Protein AF-A0A365T6I8-F1 (afdb_monomer_lite)

Sequence (236 aa):
MPTKLENELENAEAHREALARKTNARDNRIEELQARELEKGAHLLADNVDQDRVTVEGNKLERITKDDGKHYFRVPGEDDALDRGGAVAHATVDLLPIQRLARYDDEMLASVSNRKPDKLAGKAWRERDDTGRHELWSSGSGEIRAFLDASDLAEWIRVKEVGVSKKYSQELARRTMDAMHELSKNRLGKTKRQRSKDGLTYQETRLVLKADVEIPGERLSENANGDPTTDTAAGE

Radius of gyration: 26.09 Å; chains: 1; bounding box: 70×40×84 Å

Structure (mmCIF, N/CA/C/O backbone):
data_AF-A0A365T6I8-F1
#
_entry.id   AF-A0A365T6I8-F1
#
loop_
_atom_site.group_PDB
_atom_site.id
_atom_site.type_symbol
_atom_site.label_atom_id
_atom_site.label_alt_id
_atom_site.label_comp_id
_atom_site.label_asym_id
_atom_site.label_entity_id
_atom_site.label_seq_id
_atom_site.pdbx_PDB_ins_code
_atom_site.Cartn_x
_atom_site.Cartn_y
_atom_site.Cartn_z
_atom_site.occupancy
_atom_site.B_iso_or_equiv
_atom_site.auth_seq_id
_atom_site.auth_comp_id
_atom_site.auth_asym_id
_atom_site.auth_atom_id
_atom_site.pdbx_PDB_model_num
ATOM 1 N N . MET A 1 1 ? -38.226 -0.209 60.320 1.00 52.16 1 MET A N 1
ATOM 2 C CA . MET A 1 1 ? -37.314 -1.298 59.922 1.00 52.16 1 MET A CA 1
ATOM 3 C C . MET A 1 1 ? -37.804 -1.774 58.572 1.00 52.16 1 MET A C 1
ATOM 5 O O . MET A 1 1 ? -38.904 -2.318 58.556 1.00 52.16 1 MET A O 1
ATOM 9 N N . PRO A 1 2 ? -37.093 -1.484 57.472 1.00 58.44 2 PRO A N 1
ATOM 10 C CA . PRO A 1 2 ? -37.481 -2.001 56.169 1.00 58.44 2 PRO A CA 1
ATOM 11 C C . PRO A 1 2 ? -37.517 -3.530 56.222 1.00 58.44 2 PRO A C 1
ATOM 13 O O . PRO A 1 2 ? -36.693 -4.174 56.884 1.00 58.44 2 PRO A O 1
ATOM 16 N N . THR A 1 3 ? -38.540 -4.105 55.610 1.00 82.62 3 THR A N 1
ATOM 17 C CA . THR A 1 3 ? -38.728 -5.549 55.526 1.00 82.62 3 THR A CA 1
ATOM 18 C C . THR A 1 3 ? -37.623 -6.164 54.669 1.00 82.62 3 THR A C 1
ATOM 20 O O . THR A 1 3 ? -37.025 -5.511 53.816 1.00 82.62 3 THR A O 1
ATOM 23 N N . LYS A 1 4 ? -37.339 -7.454 54.875 1.00 83.81 4 LYS A N 1
ATOM 24 C CA . LYS A 1 4 ? -36.337 -8.185 54.081 1.00 83.81 4 LYS A CA 1
ATOM 25 C C . LYS A 1 4 ? -36.570 -8.035 52.564 1.00 83.81 4 LYS A C 1
ATOM 27 O O . LYS A 1 4 ? -35.607 -7.904 51.822 1.00 83.81 4 LYS A O 1
ATOM 32 N N . LEU A 1 5 ? -37.839 -7.984 52.146 1.00 81.88 5 LEU A N 1
ATOM 33 C CA . LEU A 1 5 ? -38.269 -7.762 50.762 1.00 81.88 5 LEU A CA 1
ATOM 34 C C . LEU A 1 5 ? -37.934 -6.359 50.238 1.00 81.88 5 LEU A C 1
ATOM 36 O O . LEU A 1 5 ? -37.487 -6.240 49.104 1.00 81.88 5 LEU A O 1
ATOM 40 N N . GLU A 1 6 ? -38.106 -5.310 51.046 1.00 83.44 6 GLU A N 1
ATOM 41 C CA . GLU A 1 6 ? -37.754 -3.935 50.656 1.00 83.44 6 GLU A CA 1
ATOM 42 C C . GLU A 1 6 ? -36.240 -3.792 50.442 1.00 83.44 6 GLU A C 1
ATOM 44 O O . GLU A 1 6 ? -35.817 -3.237 49.433 1.00 83.44 6 GLU A O 1
ATOM 49 N N . ASN A 1 7 ? -35.423 -4.395 51.315 1.00 84.62 7 ASN A N 1
ATOM 50 C CA . ASN A 1 7 ? -33.965 -4.416 51.145 1.00 84.62 7 ASN A CA 1
ATOM 51 C C . ASN A 1 7 ? -33.521 -5.242 49.923 1.00 84.62 7 ASN A C 1
ATOM 53 O O . ASN A 1 7 ? -32.540 -4.901 49.263 1.00 84.62 7 ASN A O 1
ATOM 57 N N . GLU A 1 8 ? -34.188 -6.360 49.623 1.00 86.25 8 GLU A N 1
ATOM 58 C CA . GLU A 1 8 ? -33.894 -7.161 48.425 1.00 86.25 8 GLU A CA 1
ATOM 59 C C . GLU A 1 8 ? -34.261 -6.405 47.139 1.00 86.25 8 GLU A C 1
ATOM 61 O O . GLU A 1 8 ? -33.505 -6.456 46.167 1.00 86.25 8 GLU A O 1
ATOM 66 N N . LEU A 1 9 ? -35.369 -5.657 47.151 1.00 88.44 9 LEU A N 1
ATOM 67 C CA . LEU A 1 9 ? -35.816 -4.844 46.022 1.00 88.44 9 LEU A CA 1
ATOM 68 C C . LEU A 1 9 ? -34.881 -3.653 45.776 1.00 88.44 9 LEU A C 1
ATOM 70 O O . LEU A 1 9 ? -34.448 -3.454 44.644 1.00 88.44 9 LEU A O 1
ATOM 74 N N . GLU A 1 10 ? -34.478 -2.939 46.829 1.00 88.06 10 GLU A N 1
ATOM 75 C CA . GLU A 1 10 ? -33.514 -1.834 46.741 1.00 88.06 10 GLU A CA 1
ATOM 76 C C . GLU A 1 10 ? -32.147 -2.314 46.215 1.00 88.06 10 GLU A C 1
ATOM 78 O O . GLU A 1 10 ? -31.552 -1.693 45.332 1.00 88.06 10 GLU A O 1
ATOM 83 N N . ASN A 1 11 ? -31.676 -3.483 46.666 1.00 86.31 11 ASN A N 1
ATOM 84 C CA . ASN A 1 11 ? -30.447 -4.088 46.146 1.00 86.31 11 ASN A CA 1
ATOM 85 C C . ASN A 1 11 ? -30.573 -4.503 44.672 1.00 86.31 11 ASN A C 1
ATOM 87 O O . ASN A 1 11 ? -29.632 -4.315 43.897 1.00 86.31 11 ASN A O 1
ATOM 91 N N . ALA A 1 12 ? -31.715 -5.066 44.265 1.00 87.25 12 ALA A N 1
ATOM 92 C CA . ALA A 1 12 ? -31.960 -5.443 42.875 1.00 87.25 12 ALA A CA 1
ATOM 93 C C . ALA A 1 12 ? -32.026 -4.213 41.954 1.00 87.25 12 ALA A C 1
ATOM 95 O O . ALA A 1 12 ? -31.459 -4.231 40.857 1.00 87.25 12 ALA A O 1
ATOM 96 N N . GLU A 1 13 ? -32.659 -3.128 42.404 1.00 90.56 13 GLU A N 1
ATOM 97 C CA . GLU A 1 13 ? -32.701 -1.852 41.687 1.00 90.56 13 GLU A CA 1
ATOM 98 C C . GLU A 1 13 ? -31.312 -1.233 41.549 1.00 90.56 13 GLU A C 1
ATOM 100 O O . GLU A 1 13 ? -30.912 -0.897 40.430 1.00 90.56 13 GLU A O 1
ATOM 105 N N . ALA A 1 14 ? -30.540 -1.179 42.638 1.00 88.50 14 ALA A N 1
ATOM 106 C CA . ALA A 1 14 ? -29.164 -0.690 42.619 1.00 88.50 14 ALA A CA 1
ATOM 107 C C . ALA A 1 14 ? -28.276 -1.521 41.678 1.00 88.50 14 ALA A C 1
ATOM 109 O O . ALA A 1 14 ? -27.453 -0.975 40.937 1.00 88.50 14 ALA A O 1
ATOM 110 N N . HIS A 1 15 ? -28.456 -2.846 41.650 1.00 88.56 15 HIS A N 1
ATOM 111 C CA . HIS A 1 15 ? -27.697 -3.717 40.755 1.00 88.56 15 HIS A CA 1
ATOM 112 C C . HIS A 1 15 ? -28.079 -3.508 39.284 1.00 88.56 15 HIS A C 1
ATOM 114 O O . HIS A 1 15 ? -27.200 -3.425 38.420 1.00 88.56 15 HIS A O 1
ATOM 120 N N . ARG A 1 16 ? -29.376 -3.350 38.993 1.00 90.00 16 ARG A N 1
ATOM 121 C CA . ARG A 1 16 ? -29.872 -3.018 37.650 1.00 90.00 16 ARG A CA 1
ATOM 122 C C . ARG A 1 16 ? -29.345 -1.665 37.182 1.00 90.00 16 ARG A C 1
ATOM 124 O O . ARG A 1 16 ? -28.910 -1.547 36.039 1.00 90.00 16 ARG A O 1
ATOM 131 N N . GLU A 1 17 ? -29.339 -0.663 38.054 1.00 91.62 17 GLU A N 1
ATOM 132 C CA . GLU A 1 17 ? -28.810 0.661 37.735 1.00 91.62 17 GLU A CA 1
ATOM 133 C C . GLU A 1 17 ? -27.298 0.615 37.470 1.00 91.62 17 GLU A C 1
ATOM 135 O O . GLU A 1 17 ? -26.817 1.195 36.495 1.00 91.62 17 GLU A O 1
ATOM 140 N N . ALA A 1 18 ? -26.541 -0.134 38.275 1.00 87.88 18 ALA A N 1
ATOM 141 C CA . ALA A 1 18 ? -25.110 -0.327 38.055 1.00 87.88 18 ALA A CA 1
ATOM 142 C C . ALA A 1 18 ? -24.815 -1.009 36.707 1.00 87.88 18 ALA A C 1
ATOM 144 O O . ALA A 1 18 ? -23.893 -0.598 35.994 1.00 87.88 18 ALA A O 1
ATOM 145 N N . LEU A 1 19 ? -25.607 -2.019 36.330 1.00 89.19 19 LEU A N 1
ATOM 146 C CA . LEU A 1 19 ? -25.509 -2.662 35.018 1.00 89.19 19 LEU A CA 1
ATOM 147 C C . LEU A 1 19 ? -25.839 -1.683 33.888 1.00 89.19 19 LEU A C 1
ATOM 149 O O . LEU A 1 19 ? -25.065 -1.595 32.937 1.00 89.19 19 LEU A O 1
ATOM 153 N N . ALA A 1 20 ? -26.914 -0.902 34.021 1.00 87.94 20 ALA A N 1
ATOM 154 C CA . ALA A 1 20 ? -27.294 0.109 33.036 1.00 87.94 20 ALA A CA 1
ATOM 155 C C . ALA A 1 20 ? -26.181 1.150 32.830 1.00 87.94 20 ALA A C 1
ATOM 157 O O . ALA A 1 20 ? -25.775 1.406 31.698 1.00 87.94 20 ALA A O 1
ATOM 158 N N . ARG A 1 21 ? -25.599 1.679 33.916 1.00 86.69 21 ARG A N 1
ATOM 159 C CA . ARG A 1 21 ? -24.463 2.618 33.846 1.00 86.69 21 ARG A CA 1
ATOM 160 C C . ARG A 1 21 ? -23.254 2.003 33.140 1.00 86.69 21 ARG A C 1
ATOM 162 O O . ARG A 1 21 ? -22.598 2.675 32.349 1.00 86.69 21 ARG A O 1
ATOM 169 N N . LYS A 1 22 ? -22.959 0.727 33.404 1.00 86.44 22 LYS A N 1
ATOM 170 C CA . LYS A 1 22 ? -21.830 0.021 32.783 1.00 86.44 22 LYS A CA 1
ATOM 171 C C . LYS A 1 22 ? -22.048 -0.224 31.291 1.00 86.44 22 LYS A C 1
ATOM 173 O O . LYS A 1 22 ? -21.087 -0.132 30.531 1.00 86.44 22 LYS A O 1
ATOM 178 N N . THR A 1 23 ? -23.272 -0.550 30.884 1.00 88.62 23 THR A N 1
ATOM 179 C CA . THR A 1 23 ? -23.632 -0.694 29.469 1.00 88.62 23 THR A CA 1
ATOM 180 C C . THR A 1 23 ? -23.525 0.650 28.760 1.00 88.62 23 THR A C 1
ATOM 182 O O . THR A 1 23 ? -22.750 0.756 27.820 1.00 88.62 23 THR A O 1
ATOM 185 N N . ASN A 1 24 ? -24.130 1.710 29.303 1.00 85.44 24 ASN A N 1
ATOM 186 C CA . ASN A 1 24 ? -24.049 3.052 28.716 1.00 85.44 24 ASN A CA 1
ATOM 187 C C . ASN A 1 24 ? -22.597 3.536 28.561 1.00 85.44 24 ASN A C 1
ATOM 189 O O . ASN A 1 24 ? -22.218 4.052 27.517 1.00 85.44 24 ASN A O 1
ATOM 193 N N . ALA A 1 25 ? -21.750 3.324 29.575 1.00 86.88 25 ALA A N 1
ATOM 194 C CA . ALA A 1 25 ? -20.338 3.701 29.501 1.00 86.88 25 ALA A CA 1
ATOM 195 C C . ALA A 1 25 ? -19.562 2.927 28.422 1.00 86.88 25 ALA A C 1
ATOM 197 O O . ALA A 1 25 ? -18.620 3.459 27.835 1.00 86.88 25 ALA A O 1
ATOM 198 N N . ARG A 1 26 ? -19.926 1.664 28.171 1.00 84.75 26 ARG A N 1
ATOM 199 C CA . ARG A 1 26 ? -19.329 0.870 27.090 1.00 84.75 26 ARG A CA 1
ATOM 200 C C . ARG A 1 26 ? -19.803 1.350 25.735 1.00 84.75 26 ARG A C 1
ATOM 202 O O . ARG A 1 26 ? -18.965 1.513 24.857 1.00 84.75 26 ARG A O 1
ATOM 209 N N . ASP A 1 27 ? -21.094 1.607 25.595 1.00 86.06 27 ASP A N 1
ATOM 210 C CA . ASP A 1 27 ? -21.650 2.062 24.333 1.00 86.06 27 ASP A CA 1
ATOM 211 C C . ASP A 1 27 ? -21.063 3.418 23.928 1.00 86.06 27 ASP A C 1
ATOM 213 O O . ASP A 1 27 ? -20.618 3.564 22.797 1.00 86.06 27 ASP A O 1
ATOM 217 N N . ASN A 1 28 ? -20.935 4.361 24.870 1.00 85.88 28 ASN A N 1
ATOM 218 C CA . ASN A 1 28 ? -20.284 5.653 24.616 1.00 85.88 28 ASN A CA 1
ATOM 219 C C . ASN A 1 28 ? -18.834 5.482 24.140 1.00 85.88 28 ASN A C 1
ATOM 221 O O . ASN A 1 28 ? -18.353 6.224 23.292 1.00 85.88 28 ASN A O 1
ATOM 225 N N . ARG A 1 29 ? -18.124 4.484 24.677 1.00 86.75 29 ARG A N 1
ATOM 226 C CA . ARG A 1 29 ? -16.749 4.190 24.264 1.00 86.75 29 ARG A CA 1
ATOM 227 C C . ARG A 1 29 ? -16.683 3.542 22.882 1.00 86.75 29 ARG A C 1
ATOM 229 O O . ARG A 1 29 ? -15.716 3.767 22.163 1.00 86.75 29 ARG A O 1
ATOM 236 N N . ILE A 1 30 ? -17.665 2.716 22.526 1.00 87.62 30 ILE A N 1
ATOM 237 C CA . ILE A 1 30 ? -17.778 2.151 21.176 1.00 87.62 30 ILE A CA 1
ATOM 238 C C . ILE A 1 30 ? -18.054 3.278 20.180 1.00 87.62 30 ILE A C 1
ATOM 240 O O . ILE A 1 30 ? -17.364 3.359 19.172 1.00 87.62 30 ILE A O 1
ATOM 244 N N . GLU A 1 31 ? -18.981 4.175 20.501 1.00 87.44 31 GLU A N 1
ATOM 245 C CA . GLU A 1 31 ? -19.332 5.345 19.691 1.00 87.44 31 GLU A CA 1
ATOM 246 C C . GLU A 1 31 ? -18.121 6.260 19.446 1.00 87.44 31 GLU A C 1
ATOM 248 O O . GLU A 1 31 ? -17.815 6.580 18.300 1.00 87.44 31 GLU A O 1
ATOM 253 N N . GLU A 1 32 ? -17.359 6.590 20.497 1.00 86.88 32 GLU A N 1
ATOM 254 C CA . GLU A 1 32 ? -16.127 7.386 20.391 1.00 86.88 32 GLU A CA 1
ATOM 255 C C . GLU A 1 32 ? -15.081 6.711 19.487 1.00 86.88 32 GLU A C 1
ATOM 257 O O . GLU A 1 32 ? -14.444 7.361 18.657 1.00 86.88 32 GLU A O 1
ATOM 262 N N . LEU A 1 33 ? -14.903 5.393 19.625 1.00 88.31 33 LEU A N 1
ATOM 263 C CA . LEU A 1 33 ? -13.981 4.637 18.776 1.00 88.31 33 LEU A CA 1
ATOM 264 C C . LEU A 1 33 ? -14.445 4.626 17.320 1.00 88.31 33 LEU A C 1
ATOM 266 O O . LEU A 1 33 ? -13.628 4.820 16.426 1.00 88.31 33 LEU A O 1
ATOM 270 N N . GLN A 1 34 ? -15.737 4.422 17.076 1.00 88.12 34 GLN A N 1
ATOM 271 C CA . GLN A 1 34 ? -16.303 4.416 15.731 1.00 88.12 34 GLN A CA 1
ATOM 272 C C . GLN A 1 34 ? -16.134 5.774 15.053 1.00 88.12 34 GLN A C 1
ATOM 274 O O . GLN A 1 34 ? -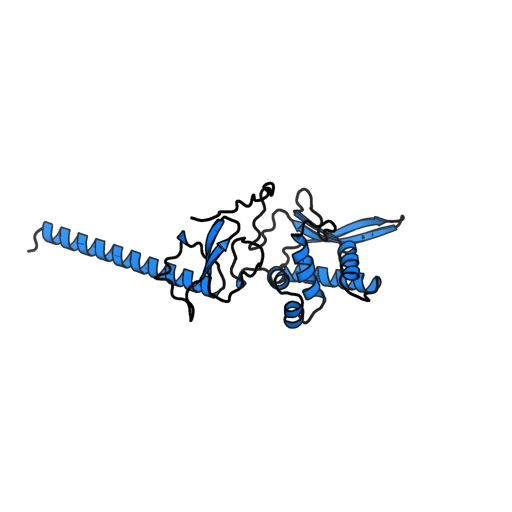15.617 5.817 13.938 1.00 88.12 34 GLN A O 1
ATOM 279 N N . ALA A 1 35 ? -16.488 6.864 15.740 1.00 85.88 35 ALA A N 1
ATOM 280 C CA . ALA A 1 35 ? -16.293 8.225 15.246 1.00 85.88 35 ALA A CA 1
ATOM 281 C C . ALA A 1 35 ? -14.822 8.473 14.891 1.00 85.88 35 ALA A C 1
ATOM 283 O O . ALA A 1 35 ? -14.509 8.854 13.766 1.00 85.88 35 ALA A O 1
ATOM 284 N N . ARG A 1 36 ? -13.900 8.131 15.797 1.00 84.00 36 ARG A N 1
ATOM 285 C CA . ARG A 1 36 ? -12.463 8.320 15.577 1.00 84.00 36 ARG A CA 1
ATOM 286 C C . ARG A 1 36 ? -11.909 7.506 14.407 1.00 84.00 36 ARG A C 1
ATOM 288 O O . ARG A 1 36 ? -10.988 7.965 13.739 1.00 84.00 36 ARG A O 1
ATOM 295 N N . GLU A 1 37 ? -12.382 6.282 14.189 1.00 82.19 37 GLU A N 1
ATOM 296 C CA . GLU A 1 37 ? -11.947 5.488 13.034 1.00 82.19 37 GLU A CA 1
ATOM 297 C C . GLU A 1 37 ? -12.520 6.042 11.723 1.00 82.19 37 GLU A C 1
ATOM 299 O O . GLU A 1 37 ? -11.799 6.113 10.728 1.00 82.19 37 GLU A O 1
ATOM 304 N N . LEU A 1 38 ? -13.771 6.509 11.728 1.00 80.50 38 LEU A N 1
ATOM 305 C CA . LEU A 1 38 ? -14.395 7.174 10.579 1.00 80.50 38 LEU A CA 1
ATOM 306 C C . LEU A 1 38 ? -13.674 8.478 10.207 1.00 80.50 38 LEU A C 1
ATOM 308 O O . LEU A 1 38 ? -13.407 8.696 9.031 1.00 80.50 38 LEU A O 1
ATOM 312 N N . GLU A 1 39 ? -13.268 9.288 11.187 1.00 79.81 39 GLU A N 1
ATOM 313 C CA . GLU A 1 39 ? -12.458 10.508 10.990 1.00 79.81 39 GLU A CA 1
ATOM 314 C C . GLU A 1 39 ? -11.037 10.234 10.470 1.00 79.81 39 GLU A C 1
ATOM 316 O O . GLU A 1 39 ? -10.348 11.143 10.015 1.00 79.81 39 GLU A O 1
ATOM 321 N N . LYS A 1 40 ? -10.561 8.986 10.554 1.00 75.06 40 LYS A N 1
ATOM 322 C CA . LYS A 1 40 ? -9.297 8.554 9.931 1.00 75.06 40 LYS A CA 1
ATOM 323 C C . LYS A 1 40 ? -9.497 7.969 8.526 1.00 75.06 40 LYS A C 1
ATOM 325 O O . LYS A 1 40 ? -8.521 7.490 7.930 1.00 75.06 40 LYS A O 1
ATOM 330 N N . GLY A 1 41 ? -10.737 7.917 8.049 1.00 71.38 41 GLY A N 1
ATOM 331 C CA . GLY A 1 41 ? -11.101 7.328 6.765 1.00 71.38 41 GLY A CA 1
ATOM 332 C C . GLY A 1 41 ? -11.333 5.829 6.773 1.00 71.38 41 GLY A C 1
ATOM 333 O O . GLY A 1 41 ? -11.213 5.183 5.733 1.00 71.38 41 GLY A O 1
ATOM 334 N N . ALA A 1 42 ? -11.611 5.227 7.932 1.00 75.19 42 ALA A N 1
ATOM 335 C CA . ALA A 1 42 ? -12.023 3.830 7.969 1.00 75.19 42 ALA A CA 1
ATOM 336 C C . ALA A 1 42 ? -13.436 3.666 7.395 1.00 75.19 42 ALA A C 1
ATOM 338 O O . ALA A 1 42 ? -14.309 4.510 7.592 1.00 75.19 42 ALA A O 1
ATOM 339 N N . HIS A 1 43 ? -13.688 2.535 6.735 1.00 79.81 43 HIS A N 1
ATOM 340 C CA . HIS A 1 43 ? -15.042 2.135 6.358 1.00 79.81 43 HIS A CA 1
ATOM 341 C C . HIS A 1 43 ? -15.536 1.080 7.350 1.00 79.81 43 HIS A C 1
ATOM 343 O O . HIS A 1 43 ? -14.990 -0.025 7.418 1.00 79.81 43 HIS A O 1
ATOM 349 N N . LEU A 1 44 ? -16.572 1.402 8.122 1.00 83.19 44 LEU A N 1
ATOM 350 C CA . LEU A 1 44 ? -17.096 0.523 9.169 1.00 83.19 44 LEU A CA 1
ATOM 351 C C . LEU A 1 44 ? -18.292 -0.277 8.657 1.00 83.19 44 LEU A C 1
ATOM 353 O O . LEU A 1 44 ? -19.157 0.275 7.988 1.00 83.19 44 LEU A O 1
ATOM 357 N N . LEU A 1 45 ? -18.348 -1.578 8.954 1.00 85.75 45 LEU A N 1
ATOM 358 C CA . LEU A 1 45 ? -19.459 -2.437 8.533 1.00 85.75 45 LEU A CA 1
ATOM 359 C C . LEU A 1 45 ? -20.777 -1.903 9.108 1.00 85.75 45 LEU A C 1
ATOM 361 O O . LEU A 1 45 ? -20.860 -1.682 10.314 1.00 85.75 45 LEU A O 1
ATOM 365 N N . ALA A 1 46 ? -21.796 -1.739 8.263 1.00 86.00 46 ALA A N 1
ATOM 366 C CA . ALA A 1 46 ? -23.074 -1.148 8.655 1.00 86.00 46 ALA A CA 1
ATOM 367 C C . ALA A 1 46 ? -23.729 -1.892 9.829 1.00 86.00 46 ALA A C 1
ATOM 369 O O . ALA A 1 46 ? -24.241 -1.252 10.737 1.00 86.00 46 ALA A O 1
ATOM 370 N N . ASP A 1 47 ? -23.616 -3.223 9.866 1.00 85.50 47 ASP A N 1
ATOM 371 C CA . ASP A 1 47 ? -24.159 -4.063 10.945 1.00 85.50 47 ASP A CA 1
ATOM 372 C C . ASP A 1 47 ? -23.552 -3.762 12.325 1.00 85.50 47 ASP A C 1
ATOM 374 O O . ASP A 1 47 ? -24.133 -4.104 13.352 1.00 85.50 47 ASP A O 1
ATOM 378 N N . ASN A 1 48 ? -22.374 -3.135 12.355 1.00 85.69 48 ASN A N 1
ATOM 379 C CA . ASN A 1 48 ? -21.660 -2.811 13.583 1.00 85.69 48 ASN A CA 1
ATOM 380 C C . ASN A 1 48 ? -21.791 -1.336 13.976 1.00 85.69 48 ASN A C 1
ATOM 382 O O . ASN A 1 48 ? -21.251 -0.959 15.012 1.00 85.69 48 ASN A O 1
ATOM 386 N N . VAL A 1 49 ? -22.443 -0.498 13.168 1.00 84.62 49 VAL A N 1
ATOM 387 C CA . VAL A 1 49 ? -22.522 0.952 13.380 1.00 84.62 49 VAL A CA 1
ATOM 388 C C . VAL A 1 49 ? -23.955 1.347 13.686 1.00 84.62 49 VAL A C 1
ATOM 390 O O . VAL A 1 49 ? -24.857 1.122 12.883 1.00 84.62 49 VAL A O 1
ATOM 393 N N . ASP A 1 50 ? -24.142 2.005 14.824 1.00 81.50 50 ASP A N 1
ATOM 394 C CA . ASP A 1 50 ? -25.392 2.690 15.128 1.00 81.50 50 ASP A CA 1
ATOM 395 C C . ASP A 1 50 ? -25.318 4.124 14.581 1.00 81.50 50 ASP A C 1
ATOM 397 O O . ASP A 1 50 ? -24.730 5.018 15.196 1.00 81.50 50 ASP A O 1
ATOM 401 N N . GLN A 1 51 ? -25.861 4.325 13.378 1.00 77.31 51 GLN A N 1
ATOM 402 C CA . GLN A 1 51 ? -25.795 5.602 12.659 1.00 77.31 51 GLN A CA 1
ATOM 403 C C . GLN A 1 51 ? -26.409 6.764 13.453 1.00 77.31 51 GLN A C 1
ATOM 405 O O . GLN A 1 51 ? -25.958 7.898 13.304 1.00 77.31 51 GLN A O 1
ATOM 410 N N . ASP A 1 52 ? -27.414 6.495 14.288 1.00 77.62 52 ASP A N 1
ATOM 411 C CA . ASP A 1 52 ? -28.111 7.533 15.050 1.00 77.62 52 ASP A CA 1
ATOM 412 C C . ASP A 1 52 ? -27.314 7.987 16.282 1.00 77.62 52 ASP A C 1
ATOM 414 O O . ASP A 1 52 ? -27.620 9.021 16.879 1.00 77.62 52 ASP A O 1
ATOM 418 N N . ARG A 1 53 ? -26.281 7.225 16.656 1.00 77.62 53 ARG A N 1
ATOM 419 C CA . ARG A 1 53 ? -25.407 7.514 17.796 1.00 77.62 53 ARG A CA 1
ATOM 420 C C . ARG A 1 53 ? -24.056 8.066 17.369 1.00 77.62 53 ARG A C 1
ATOM 422 O O . ARG A 1 53 ? -23.535 8.965 18.015 1.00 77.62 53 ARG A O 1
ATOM 429 N N . VAL A 1 54 ? -23.485 7.569 16.275 1.00 78.81 54 VAL A N 1
ATOM 430 C CA . VAL A 1 54 ? -22.160 8.012 15.828 1.00 78.81 54 VAL A CA 1
ATOM 431 C C . VAL A 1 54 ? -22.223 9.432 15.269 1.00 78.81 54 VAL A C 1
ATOM 433 O O . VAL A 1 54 ? -22.776 9.682 14.199 1.00 78.81 54 VAL A O 1
ATOM 436 N N . THR A 1 55 ? -21.594 10.363 15.982 1.00 77.12 55 THR A N 1
ATOM 437 C CA . THR A 1 55 ? -21.447 11.756 15.549 1.00 77.12 55 THR A CA 1
ATOM 438 C C . THR A 1 55 ? -20.059 11.968 14.954 1.00 77.12 55 THR A C 1
ATOM 440 O O . THR A 1 55 ? -19.063 11.701 15.619 1.00 77.12 55 THR A O 1
ATOM 443 N N . VAL A 1 56 ? -19.994 12.468 13.718 1.00 73.81 56 VAL A N 1
ATOM 444 C CA . VAL A 1 56 ? -18.739 12.810 13.029 1.00 73.81 56 VAL A CA 1
ATOM 445 C C . VAL A 1 56 ? -18.750 14.287 12.649 1.00 73.81 56 VAL A C 1
ATOM 447 O O . VAL A 1 56 ? -19.813 14.848 12.364 1.00 73.81 56 VAL A O 1
ATOM 450 N N . GLU A 1 57 ? -17.590 14.942 12.678 1.00 69.06 57 GLU A N 1
ATOM 451 C CA . GLU A 1 57 ? -17.498 16.387 12.467 1.00 69.06 57 GLU A CA 1
ATOM 452 C C . GLU A 1 57 ? -18.034 16.808 11.082 1.00 69.06 57 GLU A C 1
ATOM 454 O O . GLU A 1 57 ? -17.556 16.380 10.032 1.00 69.06 57 GLU A O 1
ATOM 459 N N . GLY A 1 58 ? -19.063 17.661 11.080 1.00 61.91 58 GLY A N 1
ATOM 460 C CA . GLY A 1 58 ? -19.546 18.374 9.894 1.00 61.91 58 GLY A CA 1
ATOM 461 C C . GLY A 1 58 ? -20.340 17.569 8.857 1.00 61.91 58 GLY A C 1
ATOM 462 O O . GLY A 1 58 ? -20.918 18.196 7.971 1.00 61.91 58 GLY A O 1
ATOM 463 N N . ASN A 1 59 ? -20.437 16.236 8.957 1.00 63.44 59 ASN A N 1
ATOM 464 C CA . ASN A 1 59 ? 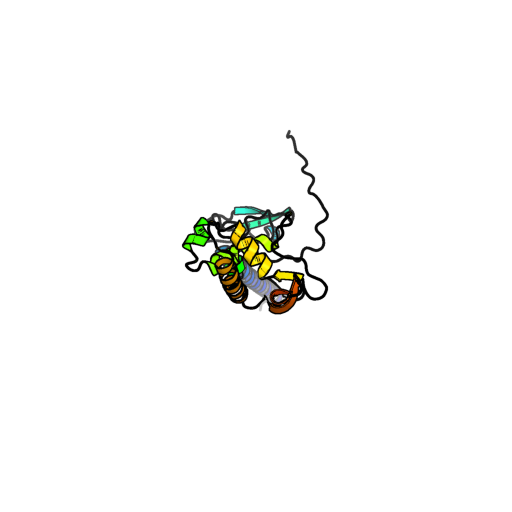-21.012 15.402 7.894 1.00 63.44 59 ASN A CA 1
ATOM 465 C C . ASN A 1 59 ? -21.952 14.288 8.385 1.00 63.44 59 ASN A C 1
ATOM 467 O O . ASN A 1 59 ? -21.752 13.682 9.434 1.00 63.44 59 ASN A O 1
ATOM 471 N N . LYS A 1 60 ? -22.960 13.960 7.561 1.00 74.81 60 LYS A N 1
ATOM 472 C CA . LYS A 1 60 ? -23.745 12.721 7.698 1.00 74.81 60 LYS A CA 1
ATOM 473 C C . LYS A 1 60 ? -22.962 11.561 7.096 1.00 74.81 60 LYS A C 1
ATOM 475 O O . LYS A 1 60 ? -22.424 11.713 6.005 1.00 74.81 6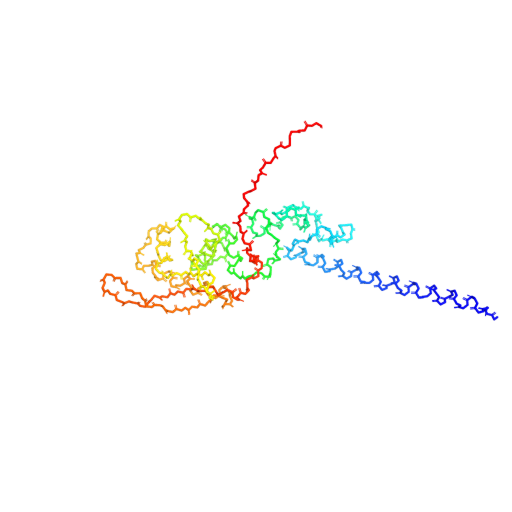0 LYS A O 1
ATOM 480 N N . LEU A 1 61 ? -22.947 10.413 7.770 1.00 82.81 61 LEU A N 1
ATOM 481 C CA . LEU A 1 61 ? -22.347 9.194 7.228 1.00 82.81 61 LEU A CA 1
ATOM 482 C C . LEU A 1 61 ? -22.971 8.821 5.879 1.00 82.81 61 LEU A C 1
ATOM 484 O O . LEU A 1 61 ? -24.191 8.862 5.712 1.00 82.81 61 LEU A O 1
ATOM 488 N N . GLU A 1 62 ? -22.126 8.423 4.935 1.00 81.62 62 GLU A N 1
ATOM 489 C CA . GLU A 1 62 ? -22.534 7.848 3.658 1.00 81.62 62 GLU A CA 1
ATOM 490 C C . GLU A 1 62 ? -22.482 6.322 3.754 1.00 81.62 62 GLU A C 1
ATOM 492 O O . GLU A 1 62 ? -21.498 5.760 4.242 1.00 81.62 62 GLU A O 1
ATOM 497 N N . ARG A 1 63 ? -23.529 5.646 3.269 1.00 84.94 63 ARG A N 1
ATOM 498 C CA . ARG A 1 63 ? -23.563 4.186 3.151 1.00 84.94 63 ARG A CA 1
ATOM 499 C C . ARG A 1 63 ? -23.142 3.768 1.746 1.00 84.94 63 ARG A C 1
ATOM 501 O O . ARG A 1 63 ? -23.769 4.177 0.774 1.00 84.94 63 ARG A O 1
ATOM 508 N N . ILE A 1 64 ? -22.145 2.897 1.656 1.00 74.75 64 ILE A N 1
ATOM 509 C CA . ILE A 1 64 ? -21.628 2.336 0.402 1.00 74.75 64 ILE A CA 1
ATOM 510 C C . ILE A 1 64 ? -21.722 0.808 0.412 1.00 74.75 64 ILE A C 1
ATOM 512 O O . ILE A 1 64 ? -21.753 0.189 1.478 1.00 74.75 64 ILE A O 1
ATOM 516 N N . THR A 1 65 ? -21.739 0.193 -0.767 1.00 78.06 65 THR A N 1
ATOM 517 C CA . THR A 1 65 ? -21.645 -1.265 -0.940 1.00 78.06 65 THR A CA 1
ATOM 518 C C . THR A 1 65 ? -20.276 -1.605 -1.521 1.00 78.06 65 THR A C 1
ATOM 520 O O . THR A 1 65 ? -19.814 -0.909 -2.421 1.00 78.06 65 THR A O 1
ATOM 523 N N . LYS A 1 66 ? -19.626 -2.642 -0.989 1.00 68.56 66 LYS A N 1
ATOM 524 C CA . LYS A 1 66 ? -18.311 -3.126 -1.439 1.00 68.56 66 LYS A CA 1
ATOM 525 C C . LYS A 1 66 ? -18.440 -4.465 -2.199 1.00 68.56 66 LYS A C 1
ATOM 527 O O . LYS A 1 66 ? -19.521 -5.048 -2.228 1.00 68.56 66 LYS A O 1
ATOM 532 N N . ASP A 1 67 ? -17.352 -4.975 -2.789 1.00 60.59 67 ASP A N 1
ATOM 533 C CA . ASP A 1 67 ? -17.296 -6.182 -3.642 1.00 60.59 67 ASP A CA 1
ATOM 534 C C . ASP A 1 67 ? -17.633 -7.454 -2.864 1.00 60.59 67 ASP A C 1
ATOM 536 O O . ASP A 1 67 ? -18.017 -8.464 -3.445 1.00 60.59 67 ASP A O 1
ATOM 540 N N . ASP A 1 68 ? -17.508 -7.422 -1.534 1.00 66.44 68 ASP A N 1
ATOM 541 C CA . ASP A 1 68 ? -17.988 -8.502 -0.672 1.00 66.44 68 ASP A CA 1
ATOM 542 C C . ASP A 1 68 ? -19.516 -8.494 -0.480 1.00 66.44 68 ASP A C 1
ATOM 544 O O . ASP A 1 68 ? -20.042 -9.276 0.313 1.00 66.44 68 ASP A O 1
ATOM 548 N N . GLY A 1 69 ? -20.230 -7.619 -1.196 1.00 71.44 69 GLY A N 1
ATOM 549 C CA . GLY A 1 69 ? -21.681 -7.465 -1.150 1.00 71.44 69 GLY A CA 1
ATOM 550 C C . GLY A 1 69 ? -22.192 -6.837 0.146 1.00 71.44 69 GLY A C 1
ATOM 551 O O . GLY A 1 69 ? -23.403 -6.709 0.326 1.00 71.44 69 GLY A O 1
ATOM 552 N N . LYS A 1 70 ? -21.299 -6.453 1.067 1.00 78.31 70 LYS A N 1
ATOM 553 C CA . LYS A 1 70 ? -21.670 -5.879 2.361 1.00 78.31 70 LYS A CA 1
ATOM 554 C C . LYS A 1 70 ? -21.729 -4.361 2.298 1.00 78.31 70 LYS A C 1
ATOM 556 O O . LYS A 1 70 ? -21.130 -3.711 1.439 1.00 78.31 70 LYS A O 1
ATOM 561 N N . HIS A 1 71 ? -22.448 -3.796 3.261 1.00 83.75 71 HIS A N 1
ATOM 562 C CA . HIS A 1 71 ? -22.609 -2.359 3.394 1.00 83.75 71 HIS A CA 1
ATOM 563 C C . HIS A 1 71 ? -21.676 -1.784 4.445 1.00 83.75 71 HIS A C 1
ATOM 565 O O . HIS A 1 71 ? -21.492 -2.369 5.512 1.00 83.75 71 HIS A O 1
ATOM 571 N N . TYR A 1 72 ? -21.145 -0.604 4.159 1.00 82.00 72 TYR A N 1
ATOM 572 C CA . TYR A 1 72 ? -20.226 0.106 5.033 1.00 82.00 72 TYR A CA 1
ATOM 573 C C . TYR A 1 72 ? -20.627 1.570 5.161 1.00 82.00 72 TYR A C 1
ATOM 575 O O . TYR A 1 72 ? -21.161 2.144 4.214 1.00 82.00 72 TYR A O 1
ATOM 583 N N . PHE A 1 73 ? -20.335 2.171 6.310 1.00 85.12 73 PHE A N 1
ATOM 584 C CA . PHE A 1 73 ? -20.400 3.613 6.513 1.00 85.12 73 PHE A CA 1
ATOM 585 C C . PHE A 1 73 ? -19.018 4.248 6.375 1.00 85.12 73 PHE A C 1
ATOM 587 O O . PHE A 1 73 ? -18.023 3.675 6.828 1.00 85.12 73 PHE A O 1
ATOM 594 N N . ARG A 1 74 ? -18.982 5.443 5.780 1.00 79.56 74 ARG A N 1
ATOM 595 C CA . ARG A 1 74 ? -17.805 6.317 5.682 1.00 79.56 74 ARG A CA 1
ATOM 596 C C . ARG A 1 74 ? -18.189 7.788 5.852 1.00 79.56 74 ARG A C 1
ATOM 598 O O . ARG A 1 74 ? -19.370 8.139 5.782 1.00 79.56 74 ARG A O 1
ATOM 605 N N . VAL A 1 75 ? -17.189 8.647 6.022 1.00 80.00 75 VAL A N 1
ATOM 606 C CA . VAL A 1 75 ? -17.364 10.103 5.944 1.00 80.00 75 VAL A CA 1
ATOM 607 C C . VAL A 1 75 ? -17.411 10.529 4.463 1.00 80.00 75 VAL A C 1
ATOM 609 O O . VAL A 1 75 ? -16.563 10.091 3.687 1.00 80.00 75 VAL A O 1
ATOM 612 N N . PRO A 1 76 ? -18.385 11.356 4.036 1.00 71.69 76 PRO A N 1
ATOM 613 C CA . PRO A 1 76 ? -18.452 11.893 2.677 1.00 71.69 76 PRO A CA 1
ATOM 614 C C . PRO A 1 76 ? -17.179 12.642 2.275 1.00 71.69 76 PRO A C 1
ATOM 616 O O . PRO A 1 76 ? -16.629 13.404 3.068 1.00 71.69 76 PRO A O 1
ATOM 619 N N . GLY A 1 77 ? -16.750 12.479 1.023 1.00 59.09 77 GLY A N 1
ATOM 620 C CA . GLY A 1 77 ? -15.562 13.153 0.485 1.00 59.09 77 GLY A CA 1
ATOM 621 C C . GLY A 1 77 ? -14.230 12.530 0.911 1.00 59.09 77 GLY A C 1
ATOM 622 O O . GLY A 1 77 ? -13.196 12.883 0.348 1.00 59.09 77 GLY A O 1
ATOM 623 N N . GLU A 1 78 ? -14.243 11.567 1.835 1.00 56.91 78 GLU A N 1
ATOM 624 C CA . GLU A 1 78 ? -13.150 10.612 1.963 1.00 56.91 78 GLU A CA 1
ATOM 625 C C . GLU A 1 78 ? -13.349 9.537 0.892 1.00 56.91 78 GLU A C 1
ATOM 627 O O . GLU A 1 78 ? -14.120 8.581 1.046 1.00 56.91 78 GLU A O 1
ATOM 632 N N . ASP A 1 79 ? -12.725 9.766 -0.265 1.00 47.56 79 ASP A N 1
ATOM 633 C CA . ASP A 1 79 ? -12.712 8.794 -1.351 1.00 47.56 79 ASP A CA 1
ATOM 634 C C . ASP A 1 79 ? -12.261 7.434 -0.823 1.00 47.56 79 ASP A C 1
ATOM 636 O O . ASP A 1 79 ? -11.370 7.343 0.028 1.00 47.56 79 ASP A O 1
ATOM 640 N N . ASP A 1 80 ? -12.895 6.368 -1.334 1.00 49.25 80 ASP A N 1
ATOM 641 C CA . ASP A 1 80 ? -12.427 5.010 -1.091 1.00 49.25 80 ASP A CA 1
ATOM 642 C C . ASP A 1 80 ? -10.992 4.999 -1.571 1.00 49.25 80 ASP A C 1
ATOM 644 O O . ASP A 1 80 ? -10.719 5.053 -2.768 1.00 49.25 80 ASP A O 1
ATOM 648 N N . ALA A 1 81 ? -10.064 5.001 -0.624 1.00 45.78 81 ALA A N 1
ATOM 649 C CA . ALA A 1 81 ? -8.689 5.285 -0.948 1.00 45.78 81 ALA A CA 1
ATOM 650 C C . ALA A 1 81 ? -8.066 4.148 -1.779 1.00 45.78 81 ALA A C 1
ATOM 652 O O . ALA A 1 81 ? -6.867 4.165 -2.017 1.00 45.78 81 ALA A O 1
ATOM 653 N N . LEU A 1 82 ? -8.840 3.145 -2.201 1.00 49.22 82 LEU A N 1
ATOM 654 C CA . LEU A 1 82 ? -8.459 2.145 -3.177 1.00 49.22 82 LEU A CA 1
ATOM 655 C C . LEU A 1 82 ? -9.032 2.359 -4.583 1.00 49.22 82 LEU A C 1
ATOM 657 O O . LEU A 1 82 ? -8.465 1.721 -5.462 1.00 49.22 82 LEU A O 1
ATOM 661 N N . ASP A 1 83 ? -10.082 3.168 -4.796 1.00 47.38 83 ASP A N 1
ATOM 662 C CA . ASP A 1 83 ? -10.862 3.298 -6.055 1.00 47.38 83 ASP A CA 1
ATOM 663 C C . ASP A 1 83 ? -10.895 1.996 -6.883 1.00 47.38 83 ASP A C 1
ATOM 665 O O . ASP A 1 83 ? -10.591 1.929 -8.073 1.00 47.38 83 ASP A O 1
ATOM 669 N N . ARG A 1 84 ? -11.137 0.890 -6.174 1.00 51.84 84 ARG A N 1
ATOM 670 C CA . ARG A 1 84 ? -11.023 -0.478 -6.678 1.00 51.84 84 ARG A CA 1
ATOM 671 C C . ARG A 1 84 ? -12.187 -1.276 -6.149 1.00 51.84 84 ARG A C 1
ATOM 673 O O . ARG A 1 84 ? -11.985 -2.069 -5.236 1.00 51.84 84 ARG A O 1
ATOM 680 N N . GLY A 1 85 ? -13.369 -1.032 -6.704 1.00 40.31 85 GLY A N 1
ATOM 681 C CA . GLY A 1 85 ? -14.494 -1.972 -6.691 1.00 40.31 85 GLY A CA 1
ATOM 682 C C . GLY A 1 85 ? -15.124 -2.256 -5.332 1.00 40.31 85 GLY A C 1
ATOM 683 O O . GLY A 1 85 ? -16.327 -2.130 -5.213 1.00 40.31 85 GLY A O 1
ATOM 684 N N . GLY A 1 86 ? -14.360 -2.569 -4.285 1.00 45.38 86 GLY A N 1
ATOM 685 C CA . GLY A 1 86 ? -14.855 -2.867 -2.958 1.00 45.38 86 GLY A CA 1
ATOM 686 C C . GLY A 1 86 ? -14.126 -3.975 -2.186 1.00 45.38 86 GLY A C 1
ATOM 687 O O . GLY A 1 86 ? -14.753 -4.878 -1.635 1.00 45.38 86 GLY A O 1
ATOM 688 N N . ALA A 1 87 ? -12.829 -3.813 -1.931 1.00 47.31 87 ALA A N 1
ATOM 689 C CA . ALA A 1 87 ? -12.226 -4.395 -0.724 1.00 47.31 87 ALA A CA 1
ATOM 690 C C . ALA A 1 87 ? -12.318 -3.415 0.468 1.00 47.31 87 ALA A C 1
ATOM 692 O O . ALA A 1 87 ? -12.314 -2.195 0.292 1.00 47.31 87 ALA A O 1
ATOM 693 N N . VAL A 1 88 ? -12.444 -3.935 1.699 1.00 47.84 88 VAL A N 1
ATOM 694 C CA . VAL A 1 88 ? -12.578 -3.152 2.951 1.00 47.84 88 VAL A CA 1
ATOM 695 C C . VAL A 1 88 ? -11.472 -2.103 3.069 1.00 47.84 88 VAL A C 1
ATOM 697 O O . VAL A 1 88 ? -10.288 -2.435 3.076 1.00 47.84 88 VAL A O 1
ATOM 700 N N . ALA A 1 89 ? -11.868 -0.830 3.148 1.00 51.22 89 ALA A N 1
ATOM 701 C CA . ALA A 1 89 ? -10.923 0.269 3.261 1.00 51.22 89 ALA A CA 1
ATOM 702 C C . ALA A 1 89 ? -10.387 0.312 4.694 1.00 51.22 89 ALA A C 1
ATOM 704 O O . ALA A 1 89 ? -11.127 0.576 5.643 1.00 51.22 89 ALA A O 1
ATOM 705 N N . HIS A 1 90 ? -9.095 0.030 4.839 1.00 53.59 90 HIS A N 1
ATOM 706 C CA . HIS A 1 90 ? -8.349 0.448 6.019 1.00 53.59 90 HIS A CA 1
ATOM 707 C C . HIS A 1 90 ? -8.200 1.965 6.003 1.00 53.59 90 HIS A C 1
ATOM 709 O O . HIS A 1 90 ? -8.035 2.550 4.927 1.00 53.59 90 HIS A O 1
ATOM 715 N N . ALA A 1 91 ? -8.193 2.568 7.191 1.00 58.00 91 ALA A N 1
ATOM 716 C CA . ALA A 1 91 ? -7.906 3.981 7.354 1.00 58.00 91 ALA A CA 1
ATOM 717 C C . ALA A 1 91 ? -6.594 4.344 6.641 1.00 58.00 91 ALA A C 1
ATOM 719 O O . ALA A 1 91 ? -5.611 3.594 6.690 1.00 58.00 91 ALA A O 1
ATOM 720 N N . THR A 1 92 ? -6.551 5.506 5.985 1.00 62.72 92 THR A N 1
ATOM 721 C CA . THR A 1 92 ? -5.393 5.923 5.172 1.00 62.72 92 THR A CA 1
ATOM 722 C C . THR A 1 92 ? -4.087 5.926 5.978 1.00 62.72 92 THR A C 1
ATOM 724 O O . THR A 1 92 ? -3.000 5.679 5.446 1.00 62.72 92 THR A O 1
ATOM 727 N N . VAL A 1 93 ? -4.191 6.166 7.285 1.00 65.69 93 VAL A N 1
ATOM 728 C CA . VAL A 1 93 ? -3.073 6.181 8.236 1.00 65.69 93 VAL A CA 1
ATOM 729 C C . VAL A 1 93 ? -2.443 4.808 8.495 1.00 65.69 93 VAL A C 1
ATOM 731 O O . VAL A 1 93 ? -1.258 4.750 8.830 1.00 65.69 93 VAL A O 1
ATOM 734 N N . ASP A 1 94 ? -3.178 3.716 8.287 1.00 74.12 94 ASP A N 1
ATOM 735 C CA . ASP A 1 94 ? -2.710 2.354 8.584 1.00 74.12 94 ASP A CA 1
ATOM 736 C C . ASP A 1 94 ? -1.889 1.739 7.442 1.00 74.12 94 ASP A C 1
ATOM 738 O O . ASP A 1 94 ? -1.266 0.680 7.572 1.00 74.12 94 ASP A O 1
ATOM 742 N N . LEU A 1 95 ? -1.844 2.428 6.308 1.00 80.50 95 LEU A N 1
ATOM 743 C CA . LEU A 1 95 ? -1.211 1.950 5.094 1.00 80.50 95 LEU A CA 1
ATOM 744 C C . LEU A 1 95 ? 0.273 2.278 5.047 1.00 80.50 95 LEU A C 1
ATOM 746 O O . LEU A 1 95 ? 0.772 3.272 5.585 1.00 80.50 95 LEU A O 1
ATOM 750 N N . LEU A 1 96 ? 1.002 1.468 4.287 1.00 88.81 96 LEU A N 1
ATOM 751 C CA . LEU A 1 96 ? 2.375 1.782 3.932 1.00 88.81 96 LEU A CA 1
ATOM 752 C C . LEU A 1 96 ? 2.458 3.072 3.102 1.00 88.81 96 LEU A C 1
ATOM 754 O O . LEU A 1 96 ? 1.595 3.324 2.260 1.00 88.81 96 LEU A O 1
ATOM 758 N N . PRO A 1 97 ? 3.540 3.860 3.245 1.00 91.00 97 PRO A N 1
ATOM 759 C CA . PRO A 1 97 ? 3.840 4.959 2.330 1.00 91.00 97 PRO A CA 1
ATOM 760 C C . PRO A 1 97 ? 3.725 4.574 0.848 1.00 91.00 97 PRO A C 1
ATOM 762 O O . PRO A 1 97 ? 3.109 5.315 0.088 1.00 91.00 97 PRO A O 1
ATOM 765 N N . ILE A 1 98 ? 4.234 3.401 0.449 1.00 89.88 98 ILE A N 1
ATOM 766 C CA . ILE A 1 98 ? 4.135 2.936 -0.944 1.00 89.88 98 ILE A CA 1
ATOM 767 C C . ILE A 1 98 ? 2.689 2.672 -1.377 1.00 89.88 98 ILE A C 1
ATOM 769 O O . ILE A 1 98 ? 2.319 2.995 -2.501 1.00 89.88 98 ILE A O 1
ATOM 773 N N . GLN A 1 99 ? 1.855 2.153 -0.471 1.00 86.56 99 GLN A N 1
ATOM 774 C CA . GLN A 1 99 ? 0.439 1.914 -0.736 1.00 86.56 99 GLN A CA 1
ATOM 775 C C . GLN A 1 99 ? -0.315 3.231 -0.883 1.00 86.56 99 GLN A C 1
ATOM 777 O O . GLN A 1 99 ? -1.141 3.337 -1.776 1.00 86.56 99 GLN A O 1
ATOM 782 N N . ARG A 1 100 ? 0.003 4.242 -0.062 1.00 83.69 100 ARG A N 1
ATOM 783 C CA . ARG A 1 100 ? -0.553 5.599 -0.191 1.00 83.69 100 ARG A CA 1
ATOM 784 C C . ARG A 1 100 ? -0.195 6.227 -1.537 1.00 83.69 100 ARG A C 1
ATOM 786 O O . ARG A 1 100 ? -1.078 6.693 -2.242 1.00 83.69 100 ARG A O 1
ATOM 793 N N . LEU A 1 101 ? 1.075 6.162 -1.938 1.00 86.56 101 LEU A N 1
ATOM 794 C CA . LEU A 1 101 ? 1.512 6.682 -3.239 1.00 86.56 101 LEU A CA 1
ATOM 795 C C . LEU A 1 101 ? 0.871 5.945 -4.417 1.00 86.56 101 LEU A C 1
ATOM 797 O O . LEU A 1 101 ? 0.497 6.572 -5.399 1.00 86.56 101 LEU A O 1
ATOM 801 N N . ALA A 1 102 ? 0.700 4.628 -4.329 1.00 84.75 102 ALA A N 1
ATOM 802 C CA . ALA A 1 102 ? 0.067 3.853 -5.393 1.00 84.75 102 ALA A CA 1
ATOM 803 C C . ALA A 1 102 ? -1.401 4.241 -5.657 1.00 84.75 102 ALA A C 1
ATOM 805 O O . ALA A 1 102 ? -1.952 3.819 -6.673 1.00 84.75 102 ALA A O 1
ATOM 806 N N . ARG A 1 103 ? -2.028 5.039 -4.785 1.00 75.19 103 ARG A N 1
ATOM 807 C CA . ARG A 1 103 ? -3.442 5.441 -4.873 1.00 75.19 103 ARG A CA 1
ATOM 808 C C . ARG A 1 103 ? -3.655 6.786 -5.548 1.00 75.19 103 ARG A C 1
ATOM 810 O O . ARG A 1 103 ? -4.681 6.986 -6.175 1.00 75.19 103 ARG A O 1
ATOM 817 N N . TYR A 1 104 ? -2.680 7.681 -5.455 1.00 77.75 104 TYR A N 1
ATOM 818 C CA . TYR A 1 104 ? -2.740 8.976 -6.118 1.00 77.75 104 TYR A CA 1
ATOM 819 C C . TYR A 1 104 ? -2.710 8.811 -7.638 1.00 77.75 104 TYR A C 1
ATOM 821 O O . TYR A 1 104 ? -1.890 8.052 -8.164 1.00 77.75 104 TYR A O 1
ATOM 829 N N . ASP A 1 105 ? -3.566 9.536 -8.352 1.00 73.44 105 ASP A N 1
ATOM 830 C CA . ASP A 1 105 ? -3.433 9.666 -9.800 1.00 73.44 105 ASP A CA 1
ATOM 831 C C . ASP A 1 105 ? -2.078 10.300 -10.177 1.00 73.44 105 ASP A C 1
ATOM 833 O O . ASP A 1 105 ? -1.277 10.714 -9.331 1.00 73.44 105 ASP A O 1
ATOM 837 N N . ASP A 1 106 ? -1.782 10.340 -11.471 1.00 78.06 106 ASP A N 1
ATOM 838 C CA . ASP A 1 106 ? -0.491 10.822 -11.951 1.00 78.06 106 ASP A CA 1
ATOM 839 C C . ASP A 1 106 ? -0.247 12.315 -11.657 1.00 78.06 106 ASP A C 1
ATOM 841 O O . ASP A 1 106 ? 0.910 12.709 -11.467 1.00 78.06 106 ASP A O 1
ATOM 845 N N . GLU A 1 107 ? -1.302 13.129 -11.581 1.00 76.38 107 GLU A N 1
ATOM 846 C CA . GLU A 1 107 ? -1.227 14.562 -11.281 1.00 76.38 107 GLU A CA 1
ATOM 847 C C . GLU A 1 107 ? -0.958 14.793 -9.789 1.00 76.38 107 GLU A C 1
ATOM 849 O O . GLU A 1 107 ? -0.020 15.505 -9.415 1.00 76.38 107 GLU A O 1
ATOM 854 N N . MET A 1 108 ? -1.701 14.116 -8.919 1.00 75.44 108 MET A N 1
ATOM 855 C CA . MET A 1 108 ? -1.522 14.179 -7.475 1.00 75.44 108 MET A CA 1
ATOM 856 C C . MET A 1 108 ? -0.193 13.547 -7.048 1.00 75.44 108 MET A C 1
ATOM 858 O O . MET A 1 108 ? 0.524 14.112 -6.223 1.00 75.44 108 MET A O 1
ATOM 862 N N . LEU A 1 109 ? 0.233 12.442 -7.674 1.00 76.81 109 LEU A N 1
ATOM 863 C CA . LEU A 1 109 ? 1.592 11.915 -7.494 1.00 76.81 109 LEU A CA 1
ATOM 864 C C . LEU A 1 109 ? 2.642 12.964 -7.836 1.00 76.81 109 LEU A C 1
ATOM 866 O O . LEU A 1 109 ? 3.696 13.026 -7.190 1.00 76.81 109 LEU A O 1
ATOM 870 N N . ALA A 1 110 ? 2.380 13.765 -8.872 1.00 75.00 110 ALA A N 1
ATOM 871 C CA . ALA A 1 110 ? 3.308 14.786 -9.296 1.00 75.00 110 ALA A CA 1
ATOM 872 C C . ALA A 1 110 ? 3.467 15.906 -8.259 1.00 75.00 110 ALA A C 1
ATOM 874 O O . ALA A 1 110 ? 4.589 16.406 -8.130 1.00 75.00 110 ALA A O 1
ATOM 875 N N . SER A 1 111 ? 2.401 16.236 -7.523 1.00 73.31 111 SER A N 1
ATOM 876 C CA . SER A 1 111 ? 2.367 17.300 -6.512 1.00 73.31 111 SER A CA 1
ATOM 877 C C . SER A 1 111 ? 2.861 16.856 -5.128 1.00 73.31 111 SER A C 1
ATOM 879 O O . SER A 1 111 ? 3.560 17.614 -4.459 1.00 73.31 111 SER A O 1
ATOM 881 N N . VAL A 1 112 ? 2.560 15.625 -4.704 1.00 68.38 112 VAL A N 1
ATOM 882 C CA . VAL A 1 112 ? 2.896 15.121 -3.353 1.00 68.38 112 VAL A CA 1
ATOM 883 C C . VAL A 1 112 ? 4.301 14.533 -3.238 1.00 68.38 112 VAL A C 1
ATOM 885 O O . VAL A 1 112 ? 4.848 14.431 -2.140 1.00 68.38 112 VAL A O 1
ATOM 888 N N . SER A 1 113 ? 4.907 14.131 -4.357 1.00 71.44 113 SER A N 1
ATOM 889 C CA . SER A 1 113 ? 6.264 13.598 -4.381 1.00 71.44 113 SER A CA 1
ATOM 890 C C . SER A 1 113 ? 7.197 14.512 -5.162 1.00 71.44 113 SER A C 1
ATOM 892 O O . SER A 1 113 ? 7.009 14.775 -6.345 1.00 71.44 113 SER A O 1
ATOM 894 N N . ASN A 1 114 ? 8.286 14.936 -4.528 1.00 76.56 114 ASN A N 1
ATOM 895 C CA . ASN A 1 114 ? 9.319 15.725 -5.203 1.00 76.56 114 ASN A CA 1
ATOM 896 C C . ASN A 1 114 ? 10.386 14.849 -5.879 1.00 76.56 114 ASN A C 1
ATOM 898 O O . ASN A 1 114 ? 11.238 15.354 -6.612 1.00 76.56 114 ASN A O 1
ATOM 902 N N . ARG A 1 115 ? 10.361 13.526 -5.661 1.00 87.44 115 ARG A N 1
ATOM 903 C CA . ARG A 1 115 ? 11.385 12.598 -6.157 1.00 87.44 115 ARG A CA 1
ATOM 904 C C . ARG A 1 115 ? 10.781 11.657 -7.191 1.00 87.44 115 ARG A C 1
ATOM 906 O O . ARG A 1 115 ? 9.900 10.860 -6.895 1.00 87.44 115 ARG A O 1
ATOM 913 N N . LYS A 1 116 ? 11.314 11.698 -8.416 1.00 90.25 116 LYS A N 1
ATOM 914 C CA . LYS A 1 116 ? 10.901 10.794 -9.504 1.00 90.25 116 LYS A CA 1
ATOM 915 C C . LYS A 1 116 ? 10.921 9.298 -9.114 1.00 90.25 116 LYS A C 1
ATOM 917 O O . LYS A 1 116 ? 9.971 8.613 -9.478 1.00 90.25 116 LYS A O 1
ATOM 922 N N . PRO A 1 117 ? 11.921 8.785 -8.364 1.00 93.75 117 PRO A N 1
ATOM 923 C CA . PRO A 1 117 ? 11.909 7.400 -7.887 1.00 93.75 117 PRO A CA 1
ATOM 924 C C . PRO A 1 117 ? 10.689 7.033 -7.035 1.00 93.75 117 PRO A C 1
ATOM 926 O O . PRO A 1 117 ? 10.149 5.950 -7.210 1.00 93.75 117 PRO A O 1
ATOM 929 N N . ASP A 1 118 ? 10.213 7.928 -6.170 1.00 93.44 118 ASP A N 1
ATOM 930 C CA . ASP A 1 118 ? 9.076 7.650 -5.284 1.00 93.44 118 ASP A CA 1
ATOM 931 C C . ASP A 1 118 ? 7.763 7.615 -6.087 1.00 93.44 118 ASP A C 1
ATOM 933 O O . ASP A 1 118 ? 6.919 6.746 -5.867 1.00 93.44 118 ASP A O 1
ATOM 937 N N . LYS A 1 119 ? 7.622 8.506 -7.084 1.00 91.69 119 LYS A N 1
ATOM 938 C CA . LYS A 1 119 ? 6.505 8.464 -8.048 1.00 91.69 119 LYS A CA 1
ATOM 939 C C . LYS A 1 119 ? 6.478 7.129 -8.788 1.00 91.69 119 LYS A C 1
ATOM 941 O O . LYS A 1 119 ? 5.445 6.469 -8.845 1.00 91.69 119 LYS A O 1
ATOM 946 N N . LEU A 1 120 ? 7.626 6.719 -9.331 1.00 93.75 120 LEU A N 1
ATOM 947 C CA . LEU A 1 120 ? 7.756 5.449 -10.045 1.00 93.75 120 LEU A CA 1
ATOM 948 C C . LEU A 1 120 ? 7.537 4.249 -9.121 1.00 93.75 120 LEU A C 1
ATOM 950 O O . LEU A 1 120 ? 6.963 3.266 -9.568 1.00 93.75 120 LEU A O 1
ATOM 954 N N . ALA A 1 121 ? 7.921 4.335 -7.846 1.00 94.81 121 ALA A N 1
ATOM 955 C CA . ALA A 1 121 ? 7.672 3.294 -6.855 1.00 94.81 121 ALA A CA 1
ATOM 956 C C . ALA A 1 121 ? 6.170 3.093 -6.612 1.00 94.81 121 ALA A C 1
ATOM 958 O O . ALA A 1 121 ? 5.709 1.955 -6.601 1.00 94.81 121 ALA A O 1
ATOM 959 N N . GLY A 1 122 ? 5.403 4.182 -6.474 1.00 91.25 122 GLY A N 1
ATOM 960 C CA . GLY A 1 122 ? 3.941 4.123 -6.361 1.00 91.25 122 GLY A CA 1
ATOM 961 C C . GLY A 1 122 ? 3.284 3.515 -7.603 1.00 91.25 122 GLY A C 1
ATOM 962 O O . GLY A 1 122 ? 2.485 2.588 -7.483 1.00 91.25 122 GLY A O 1
ATOM 963 N N . LYS A 1 123 ? 3.676 3.970 -8.803 1.00 90.44 123 LYS A N 1
ATOM 964 C CA . LYS A 1 123 ? 3.163 3.425 -10.074 1.00 90.44 123 LYS A CA 1
ATOM 965 C C . LYS A 1 123 ? 3.514 1.946 -10.257 1.00 90.44 123 LYS A C 1
ATOM 967 O O . LYS A 1 123 ? 2.640 1.146 -10.560 1.00 90.44 123 LYS A O 1
ATOM 972 N N . ALA A 1 124 ? 4.769 1.569 -10.018 1.00 92.69 124 ALA A N 1
ATOM 973 C CA . ALA A 1 124 ? 5.218 0.183 -10.117 1.00 92.69 124 ALA A CA 1
ATOM 974 C C . ALA A 1 124 ? 4.523 -0.719 -9.090 1.00 92.69 124 ALA A C 1
ATOM 976 O O . ALA A 1 124 ? 4.234 -1.871 -9.391 1.00 92.69 124 ALA A O 1
ATOM 977 N N . TRP A 1 125 ? 4.232 -0.219 -7.885 1.00 91.44 125 TRP A N 1
ATOM 978 C CA . TRP A 1 125 ? 3.461 -0.964 -6.888 1.00 91.44 125 TRP A CA 1
ATOM 979 C C . TRP A 1 125 ? 2.017 -1.209 -7.332 1.00 91.44 125 TRP A C 1
ATOM 981 O O . TRP A 1 125 ? 1.499 -2.297 -7.107 1.00 91.44 125 TRP A O 1
ATOM 991 N N . ARG A 1 126 ? 1.375 -0.233 -7.989 1.00 85.25 126 ARG A N 1
ATOM 992 C CA . ARG A 1 126 ? 0.015 -0.387 -8.534 1.00 85.25 126 ARG A CA 1
ATOM 993 C C . ARG A 1 126 ? -0.076 -1.537 -9.542 1.00 85.25 126 ARG A C 1
ATOM 995 O O . ARG A 1 126 ? -1.035 -2.292 -9.507 1.00 85.25 126 ARG A O 1
ATOM 1002 N N . GLU A 1 127 ? 0.949 -1.699 -10.375 1.00 87.50 127 GLU A N 1
ATOM 1003 C CA . GLU A 1 127 ? 1.022 -2.736 -11.419 1.00 87.50 127 GLU A CA 1
ATOM 1004 C C . GLU A 1 127 ? 1.255 -4.152 -10.852 1.00 87.50 127 GLU A C 1
ATOM 1006 O O . GLU A 1 127 ? 1.307 -5.114 -11.607 1.00 87.50 127 GLU A O 1
ATOM 1011 N N . ARG A 1 128 ? 1.423 -4.307 -9.528 1.00 85.88 128 ARG A N 1
ATOM 1012 C CA . ARG A 1 128 ? 1.574 -5.623 -8.883 1.00 85.88 128 ARG A CA 1
ATOM 1013 C C . ARG A 1 128 ? 0.295 -6.450 -8.934 1.00 85.88 128 ARG A C 1
ATOM 1015 O O . ARG A 1 128 ? 0.370 -7.670 -9.003 1.00 85.88 128 ARG A O 1
ATOM 1022 N N . ASP A 1 129 ? -0.848 -5.780 -8.851 1.00 72.06 129 ASP A N 1
ATOM 1023 C CA . ASP A 1 129 ? -2.155 -6.430 -8.780 1.00 72.06 129 ASP A CA 1
ATOM 1024 C C . ASP A 1 129 ? -2.848 -6.462 -10.167 1.00 72.06 129 ASP A C 1
ATOM 1026 O O . ASP A 1 129 ? -4.009 -6.848 -10.262 1.00 72.06 129 ASP A O 1
ATOM 1030 N N . ASP A 1 130 ? -2.158 -6.032 -11.234 1.00 69.19 130 ASP A N 1
ATOM 1031 C CA . ASP A 1 130 ? -2.664 -6.033 -12.614 1.00 69.19 130 ASP A CA 1
ATOM 1032 C C . ASP A 1 130 ? -2.357 -7.378 -13.298 1.00 69.19 130 ASP A C 1
ATOM 1034 O O . ASP A 1 130 ? -1.200 -7.785 -13.377 1.00 69.19 130 ASP A O 1
ATOM 1038 N N . THR A 1 131 ? -3.389 -8.059 -13.807 1.00 59.16 131 THR A N 1
ATOM 1039 C CA . THR A 1 131 ? -3.296 -9.354 -14.515 1.00 59.16 131 THR A CA 1
ATOM 1040 C C . THR A 1 131 ? -3.215 -9.195 -16.041 1.00 59.16 131 THR A C 1
ATOM 1042 O O . THR A 1 131 ? -3.626 -10.075 -16.806 1.00 59.16 131 THR A O 1
ATOM 1045 N N . GLY A 1 132 ? -2.790 -8.025 -16.522 1.00 63.53 132 GLY A N 1
ATOM 1046 C CA . GLY A 1 132 ? -2.627 -7.735 -17.943 1.00 63.53 132 GLY A CA 1
ATOM 1047 C C . GLY A 1 132 ? -1.533 -8.569 -18.628 1.00 63.53 132 GLY A C 1
ATOM 1048 O O . GLY A 1 132 ? -0.689 -9.201 -18.011 1.00 63.53 132 GLY A O 1
ATOM 1049 N N . ARG A 1 133 ? -1.481 -8.524 -19.967 1.00 54.84 133 ARG A N 1
ATOM 1050 C CA . ARG A 1 133 ? -0.505 -9.294 -20.776 1.00 54.84 133 ARG A CA 1
ATOM 1051 C C . ARG A 1 133 ? 0.976 -8.950 -20.532 1.00 54.84 133 ARG A C 1
ATOM 1053 O O . ARG A 1 133 ? 1.843 -9.679 -21.010 1.00 54.84 133 ARG A O 1
ATOM 1060 N N . HIS A 1 134 ? 1.268 -7.841 -19.857 1.00 65.62 134 HIS A N 1
ATOM 1061 C CA . HIS A 1 134 ? 2.623 -7.353 -19.602 1.00 65.62 134 HIS A CA 1
ATOM 1062 C C . HIS A 1 134 ? 2.795 -7.017 -18.121 1.00 65.62 134 HIS A C 1
ATOM 1064 O O . HIS A 1 134 ? 2.927 -5.852 -17.754 1.00 65.62 134 HIS A O 1
ATOM 1070 N N . GLU A 1 135 ? 2.776 -8.052 -17.285 1.00 79.50 135 GLU A N 1
ATOM 1071 C CA . GLU A 1 135 ? 2.947 -7.918 -15.841 1.00 79.50 135 GLU A CA 1
ATOM 1072 C C . GLU A 1 135 ? 4.364 -7.428 -15.516 1.00 79.50 135 GLU A C 1
ATOM 1074 O O . GLU A 1 135 ? 5.367 -8.034 -15.905 1.00 79.50 135 GLU A O 1
ATOM 1079 N N . LEU A 1 136 ? 4.453 -6.307 -14.799 1.00 90.94 136 LEU A N 1
ATOM 1080 C CA . LEU A 1 136 ? 5.726 -5.807 -14.281 1.00 90.94 136 LEU A CA 1
ATOM 1081 C C . LEU A 1 136 ? 6.253 -6.710 -13.157 1.00 90.94 136 LEU A C 1
ATOM 1083 O O . LEU A 1 136 ? 7.457 -6.938 -13.038 1.00 90.94 136 LEU A O 1
ATOM 1087 N N . TRP A 1 137 ? 5.347 -7.202 -12.316 1.00 92.25 137 TRP A N 1
ATOM 1088 C CA . TRP A 1 137 ? 5.668 -8.128 -11.243 1.00 92.25 137 TRP A CA 1
ATOM 1089 C C . TRP A 1 137 ? 5.493 -9.556 -11.718 1.00 92.25 137 TRP A C 1
ATOM 1091 O O . TRP A 1 137 ? 4.529 -9.887 -12.389 1.00 92.25 137 TRP A O 1
ATOM 1101 N N . SER A 1 138 ? 6.416 -10.420 -11.321 1.00 90.69 138 SER A N 1
ATOM 1102 C CA . SER A 1 138 ? 6.299 -11.849 -11.563 1.00 90.69 138 SER A CA 1
ATOM 1103 C C . SER A 1 138 ? 5.770 -12.557 -10.325 1.00 90.69 138 SER A C 1
ATOM 1105 O O . SER A 1 138 ? 6.238 -12.310 -9.206 1.00 90.69 138 SER A O 1
ATOM 1107 N N . SER A 1 139 ? 4.862 -13.507 -10.540 1.00 88.25 139 SER A N 1
ATOM 1108 C CA . SER A 1 139 ? 4.466 -14.469 -9.512 1.00 88.25 139 SER A CA 1
ATOM 1109 C C . SER A 1 139 ? 5.673 -15.288 -9.049 1.00 88.25 139 SER A C 1
ATOM 1111 O O . SER A 1 139 ? 6.488 -15.756 -9.850 1.00 88.25 139 SER A O 1
ATOM 1113 N N . GLY A 1 140 ? 5.818 -15.428 -7.734 1.00 85.62 140 GLY A N 1
ATOM 1114 C CA . GLY A 1 140 ? 6.862 -16.243 -7.131 1.00 85.62 140 GLY A CA 1
ATOM 1115 C C . GLY A 1 140 ? 6.470 -17.711 -6.981 1.00 85.62 140 GLY A C 1
ATOM 1116 O O . GLY A 1 140 ? 5.414 -18.157 -7.418 1.00 85.62 140 GLY A O 1
ATOM 1117 N N . SER A 1 141 ? 7.350 -18.476 -6.342 1.00 84.94 141 SER A N 1
ATOM 1118 C CA . SER A 1 141 ? 7.094 -19.861 -5.948 1.00 84.94 141 SER A CA 1
ATOM 1119 C C . SER A 1 141 ? 7.659 -20.121 -4.554 1.00 84.94 141 SER A C 1
ATOM 1121 O O . SER A 1 141 ? 8.689 -19.541 -4.190 1.00 84.94 141 SER A O 1
ATOM 1123 N N . GLY A 1 142 ? 7.047 -21.042 -3.807 1.00 89.38 142 GLY A N 1
ATOM 1124 C CA . GLY A 1 142 ? 7.495 -21.404 -2.460 1.00 89.38 142 GLY A CA 1
ATOM 1125 C C . GLY A 1 142 ? 7.353 -20.233 -1.487 1.00 89.38 142 GLY A C 1
ATOM 1126 O O . GLY A 1 142 ? 6.261 -19.712 -1.299 1.00 89.38 142 GLY A O 1
ATOM 1127 N N . GLU A 1 143 ? 8.462 -19.799 -0.886 1.00 90.38 143 GLU A N 1
ATOM 1128 C CA . GLU A 1 143 ? 8.481 -18.688 0.082 1.00 90.38 143 GLU A CA 1
ATOM 1129 C C . GLU A 1 143 ? 8.300 -17.301 -0.554 1.00 90.38 143 GLU A C 1
ATOM 1131 O O . GLU A 1 143 ? 8.141 -16.308 0.157 1.00 90.38 143 GLU A O 1
ATOM 1136 N N . ILE A 1 144 ? 8.359 -17.198 -1.883 1.00 91.69 144 ILE A N 1
ATOM 1137 C CA . ILE A 1 144 ? 8.229 -15.928 -2.599 1.00 91.69 144 ILE A CA 1
ATOM 1138 C C . ILE A 1 144 ? 6.811 -15.820 -3.151 1.00 91.69 144 ILE A C 1
ATOM 1140 O O . ILE A 1 144 ? 6.418 -16.637 -3.978 1.00 91.69 144 ILE A O 1
ATOM 1144 N N . ARG A 1 145 ? 6.078 -14.781 -2.736 1.00 89.81 145 ARG A N 1
ATOM 1145 C CA . ARG A 1 145 ? 4.748 -14.441 -3.262 1.00 89.81 145 ARG A CA 1
ATOM 1146 C C . ARG A 1 145 ? 4.862 -13.781 -4.631 1.00 89.81 145 ARG A C 1
ATOM 1148 O O . ARG A 1 145 ? 4.245 -14.221 -5.590 1.00 89.81 145 ARG A O 1
ATOM 1155 N N . ALA A 1 146 ? 5.692 -12.747 -4.720 1.00 92.19 146 ALA A N 1
ATOM 1156 C CA . ALA A 1 146 ? 5.925 -11.995 -5.945 1.00 92.19 146 ALA A CA 1
ATOM 1157 C C . ALA A 1 146 ? 7.340 -11.416 -5.953 1.00 92.19 146 ALA A C 1
ATOM 1159 O O . ALA A 1 146 ? 7.951 -11.202 -4.899 1.00 92.19 146 ALA A O 1
ATOM 1160 N N . PHE A 1 147 ? 7.873 -11.142 -7.137 1.00 93.81 147 PHE A N 1
ATOM 1161 C CA . PHE A 1 147 ? 9.161 -10.478 -7.280 1.00 93.81 147 PHE A CA 1
ATOM 1162 C C . PHE A 1 147 ? 9.186 -9.513 -8.463 1.00 93.81 147 PHE A C 1
ATOM 1164 O O . PHE A 1 147 ? 8.403 -9.627 -9.400 1.00 93.81 147 PHE A O 1
ATOM 1171 N N . LEU A 1 148 ? 10.127 -8.575 -8.406 1.00 95.38 148 LEU A N 1
ATOM 1172 C CA . LEU A 1 148 ? 10.385 -7.582 -9.439 1.00 95.38 148 LEU A CA 1
ATOM 1173 C C . LEU A 1 148 ? 11.887 -7.526 -9.719 1.00 95.38 148 LEU A C 1
ATOM 1175 O O . LEU A 1 148 ? 12.685 -7.273 -8.809 1.00 95.38 148 LEU A O 1
ATOM 1179 N N . ASP A 1 149 ? 12.272 -7.751 -10.971 1.00 95.19 149 ASP A N 1
ATOM 1180 C CA . ASP A 1 149 ? 13.660 -7.681 -11.419 1.00 95.19 149 ASP A CA 1
ATOM 1181 C C . ASP A 1 149 ? 14.044 -6.272 -11.889 1.00 95.19 149 ASP A C 1
ATOM 1183 O O . ASP A 1 149 ? 13.238 -5.512 -12.430 1.00 95.19 149 ASP A O 1
ATOM 1187 N N . ALA A 1 150 ? 15.308 -5.896 -11.668 1.00 95.12 150 ALA A N 1
ATOM 1188 C CA . ALA A 1 150 ? 15.792 -4.558 -12.005 1.00 95.12 150 ALA A CA 1
ATOM 1189 C C . ALA A 1 150 ? 15.784 -4.297 -13.515 1.00 95.12 150 ALA A C 1
ATOM 1191 O O . ALA A 1 150 ? 15.599 -3.152 -13.931 1.00 95.12 150 ALA A O 1
ATOM 1192 N N . SER A 1 151 ? 16.005 -5.329 -14.335 1.00 92.88 151 SER A N 1
ATOM 1193 C CA . SER A 1 151 ? 15.933 -5.191 -15.791 1.00 92.88 151 SER A CA 1
ATOM 1194 C C . SER A 1 151 ? 14.509 -4.962 -16.287 1.00 92.88 151 SER A C 1
ATOM 1196 O O . SER A 1 151 ? 14.320 -4.050 -17.091 1.00 92.88 151 SER A O 1
ATOM 1198 N N . ASP A 1 152 ? 13.533 -5.698 -15.756 1.00 93.81 152 ASP A N 1
ATOM 1199 C CA . ASP A 1 152 ? 12.123 -5.558 -16.130 1.00 93.81 152 ASP A CA 1
ATOM 1200 C C . ASP A 1 152 ? 11.602 -4.173 -15.732 1.00 93.81 152 ASP A C 1
ATOM 1202 O O . ASP A 1 152 ? 11.018 -3.463 -16.551 1.00 93.81 152 ASP A O 1
ATOM 1206 N N . LEU A 1 153 ? 11.948 -3.697 -14.528 1.00 95.69 153 LEU A N 1
ATOM 1207 C CA . LEU A 1 153 ? 11.646 -2.325 -14.116 1.00 95.69 153 LEU A CA 1
ATOM 1208 C C . LEU A 1 153 ? 12.323 -1.280 -15.017 1.00 95.69 153 LEU A C 1
ATOM 1210 O O . LEU A 1 153 ? 11.717 -0.266 -15.359 1.00 95.69 153 LEU A O 1
ATOM 1214 N N . ALA A 1 154 ? 13.576 -1.502 -15.421 1.00 95.50 154 ALA A N 1
ATOM 1215 C CA . ALA A 1 154 ? 14.281 -0.582 -16.313 1.00 95.50 154 ALA A CA 1
ATOM 1216 C C . ALA A 1 154 ? 13.678 -0.545 -17.723 1.00 95.50 154 ALA A C 1
ATOM 1218 O O . ALA A 1 154 ? 13.764 0.492 -18.385 1.00 95.50 154 ALA A O 1
ATOM 1219 N N . GLU A 1 155 ? 13.110 -1.649 -18.200 1.00 93.56 155 GLU A N 1
ATOM 1220 C CA . GLU A 1 155 ? 12.390 -1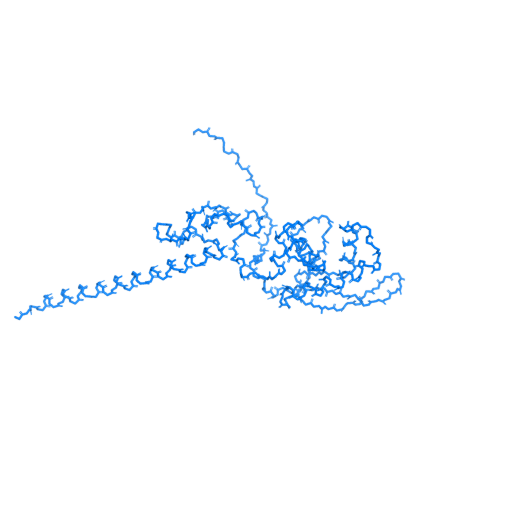.718 -19.469 1.00 93.56 155 GLU A CA 1
ATOM 1221 C C . GLU A 1 155 ? 11.023 -1.043 -19.361 1.00 93.56 155 GLU A C 1
ATOM 1223 O O . GLU A 1 155 ? 10.727 -0.149 -20.154 1.00 93.56 155 GLU A O 1
ATOM 1228 N N . TRP A 1 156 ? 10.260 -1.351 -18.314 1.00 94.50 156 TRP A N 1
ATOM 1229 C CA . TRP A 1 156 ? 8.980 -0.709 -18.018 1.00 94.50 156 TRP A CA 1
ATOM 1230 C C . TRP A 1 156 ? 9.109 0.815 -17.902 1.00 94.50 156 TRP A C 1
ATOM 1232 O O . TRP A 1 156 ? 8.342 1.549 -18.524 1.00 94.50 156 TRP A O 1
ATOM 1242 N N . ILE A 1 157 ? 10.150 1.316 -17.221 1.00 93.94 157 ILE A N 1
ATOM 1243 C CA . ILE A 1 157 ? 10.445 2.757 -17.154 1.00 93.94 157 ILE A CA 1
ATOM 1244 C C . ILE A 1 157 ? 10.653 3.342 -18.555 1.00 93.94 157 ILE A C 1
ATOM 1246 O O . ILE A 1 157 ? 10.184 4.441 -18.819 1.00 93.94 157 ILE A O 1
ATOM 1250 N N . ARG A 1 158 ? 11.337 2.646 -19.472 1.00 93.31 158 ARG A N 1
ATOM 1251 C CA . ARG A 1 158 ? 11.548 3.160 -20.841 1.00 93.31 158 ARG A CA 1
ATOM 1252 C C . ARG A 1 158 ? 10.268 3.210 -21.659 1.00 93.31 158 ARG A C 1
ATOM 1254 O O . ARG A 1 158 ? 10.185 4.031 -22.565 1.00 93.31 158 ARG A O 1
ATOM 1261 N N . VAL A 1 159 ? 9.325 2.317 -21.378 1.00 90.31 159 VAL A N 1
ATOM 1262 C CA . VAL A 1 159 ? 8.021 2.296 -22.045 1.00 90.31 159 VAL A CA 1
ATOM 1263 C C . VAL A 1 159 ? 7.133 3.418 -21.507 1.00 90.31 159 VAL A C 1
ATOM 1265 O O . VAL A 1 159 ? 6.504 4.123 -22.291 1.00 90.31 159 VAL A O 1
ATOM 1268 N N . LYS A 1 160 ? 7.102 3.616 -20.184 1.00 86.69 160 LYS A N 1
ATOM 1269 C CA . LYS A 1 160 ? 6.234 4.612 -19.536 1.00 86.69 160 LYS A CA 1
ATOM 1270 C C . LYS A 1 160 ? 6.784 6.041 -19.610 1.00 86.69 160 LYS A C 1
ATOM 1272 O O . LYS A 1 160 ? 6.008 6.990 -19.589 1.00 86.69 160 LYS A O 1
ATOM 1277 N N . GLU A 1 161 ? 8.102 6.217 -19.687 1.00 87.62 161 GLU A N 1
ATOM 1278 C CA . GLU A 1 161 ? 8.751 7.532 -19.677 1.00 87.62 161 GLU A CA 1
ATOM 1279 C C . GLU A 1 161 ? 9.357 7.875 -21.042 1.00 87.62 161 GLU A C 1
ATOM 1281 O O . GLU A 1 161 ? 10.319 7.256 -21.508 1.00 87.62 161 GLU A O 1
ATOM 1286 N N . VAL A 1 162 ? 8.838 8.934 -21.664 1.00 85.88 162 VAL A N 1
ATOM 1287 C CA . VAL A 1 162 ? 9.310 9.412 -22.968 1.00 85.88 162 VAL A CA 1
ATOM 1288 C C . VAL A 1 162 ? 10.754 9.920 -22.870 1.00 85.88 162 VAL A C 1
ATOM 1290 O O . VAL A 1 162 ? 11.120 10.661 -21.959 1.00 85.88 162 VAL A O 1
ATOM 1293 N N . GLY A 1 163 ? 11.591 9.539 -23.839 1.00 86.94 163 GLY A N 1
ATOM 1294 C CA . GLY A 1 163 ? 12.947 10.082 -23.992 1.00 86.94 163 GLY A CA 1
ATOM 1295 C C . GLY A 1 163 ? 13.988 9.552 -22.998 1.00 86.94 163 GLY A C 1
ATOM 1296 O O . GLY A 1 163 ? 15.102 10.075 -22.937 1.00 86.94 163 GLY A O 1
ATOM 1297 N N . VAL A 1 164 ? 13.680 8.507 -22.226 1.00 89.50 164 VAL A N 1
ATOM 1298 C CA . VAL A 1 164 ? 14.635 7.917 -21.278 1.00 89.50 164 VAL A CA 1
ATOM 1299 C C . VAL A 1 164 ? 15.621 6.986 -21.994 1.00 89.50 164 VAL A C 1
ATOM 1301 O O . VAL A 1 164 ? 15.259 5.964 -22.581 1.00 89.50 164 VAL A O 1
ATOM 1304 N N . SER A 1 165 ? 16.913 7.314 -21.906 1.00 92.94 165 SER A N 1
ATOM 1305 C CA . SER A 1 165 ? 17.981 6.444 -22.415 1.00 92.94 165 SER A CA 1
ATOM 1306 C C . SER A 1 165 ? 18.072 5.129 -21.631 1.00 92.94 165 SER A C 1
ATOM 1308 O O . SER A 1 165 ? 17.752 5.075 -20.445 1.00 92.94 165 SER A O 1
ATOM 1310 N N . LYS A 1 166 ? 18.612 4.072 -22.255 1.00 92.75 166 LYS A N 1
ATOM 1311 C CA . LYS A 1 166 ? 18.825 2.765 -21.600 1.00 92.75 166 LYS A CA 1
ATOM 1312 C C . LYS A 1 166 ? 19.645 2.869 -20.309 1.00 92.75 166 LYS A C 1
ATOM 1314 O O . LYS A 1 166 ? 19.301 2.259 -19.306 1.00 92.75 166 LYS A O 1
ATOM 1319 N N . LYS A 1 167 ? 20.733 3.645 -20.326 1.00 93.88 167 LYS A N 1
ATOM 1320 C CA . LYS A 1 167 ? 21.589 3.830 -19.143 1.00 93.88 167 LYS A CA 1
ATOM 1321 C C . LYS A 1 167 ? 20.842 4.572 -18.034 1.00 93.88 167 LYS A C 1
ATOM 1323 O O . LYS A 1 167 ? 20.972 4.223 -16.864 1.00 93.88 167 LYS A O 1
ATOM 1328 N N . TYR A 1 168 ? 20.062 5.587 -18.402 1.00 94.56 168 TYR A N 1
ATOM 1329 C CA . TYR A 1 168 ? 19.304 6.357 -17.426 1.00 94.56 168 TYR A CA 1
ATOM 1330 C C . TYR A 1 168 ? 18.156 5.542 -16.823 1.00 94.56 168 TYR A C 1
ATOM 1332 O O . TYR A 1 168 ? 17.965 5.610 -15.613 1.00 94.56 168 TYR A O 1
ATOM 1340 N N . SER A 1 169 ? 17.460 4.707 -17.605 1.00 95.44 169 SER A N 1
ATOM 1341 C CA . SER A 1 169 ? 16.408 3.842 -17.057 1.00 95.44 169 SER A CA 1
ATOM 1342 C C . SER A 1 169 ? 16.948 2.804 -16.080 1.00 95.44 169 SER A C 1
ATOM 1344 O O . SER A 1 169 ? 16.309 2.553 -15.068 1.00 95.44 169 SER A O 1
ATOM 1346 N N . GLN A 1 170 ? 18.139 2.250 -16.322 1.00 95.56 170 GLN A N 1
ATOM 1347 C CA . GLN A 1 170 ? 18.789 1.319 -15.393 1.00 95.56 170 GLN A CA 1
ATOM 1348 C C . GLN A 1 170 ? 19.129 1.983 -14.051 1.00 95.56 170 GLN A C 1
ATOM 1350 O O . GLN A 1 170 ? 18.850 1.424 -12.991 1.00 95.56 170 GLN A O 1
ATOM 1355 N N . GLU A 1 171 ? 19.694 3.195 -14.080 1.00 95.69 171 GLU A N 1
ATOM 1356 C CA . GLU A 1 171 ? 19.971 3.948 -12.850 1.00 95.69 171 GLU A CA 1
ATOM 1357 C C . GLU A 1 171 ? 18.676 4.363 -12.140 1.00 95.69 171 GLU A C 1
ATOM 1359 O O . GLU A 1 171 ? 18.591 4.310 -10.911 1.00 95.69 171 GLU A O 1
ATOM 1364 N N . LEU A 1 172 ? 17.648 4.742 -12.901 1.00 95.75 172 LEU A N 1
ATOM 1365 C CA . LEU A 1 172 ? 16.352 5.120 -12.354 1.00 95.75 172 LEU A CA 1
ATOM 1366 C C . LEU A 1 172 ? 15.619 3.918 -11.745 1.00 95.75 172 LEU A C 1
ATOM 1368 O O . LEU A 1 172 ? 15.052 4.058 -10.665 1.00 95.75 172 LEU A O 1
ATOM 1372 N N . ALA A 1 173 ? 15.701 2.736 -12.359 1.00 96.88 173 ALA A N 1
ATOM 1373 C CA . ALA A 1 173 ? 15.177 1.487 -11.812 1.00 96.88 173 ALA A CA 1
ATOM 1374 C C . ALA A 1 173 ? 15.842 1.145 -10.478 1.00 96.88 173 ALA A C 1
ATOM 1376 O O . ALA A 1 173 ? 15.146 0.864 -9.506 1.00 96.88 173 ALA A O 1
ATOM 1377 N N . ARG A 1 174 ? 17.175 1.262 -10.383 1.00 95.62 174 ARG A N 1
ATOM 1378 C CA . ARG A 1 174 ? 17.903 1.045 -9.122 1.00 95.62 174 ARG A CA 1
ATOM 1379 C C . ARG A 1 174 ? 17.382 1.950 -8.003 1.00 95.62 174 ARG A C 1
ATOM 1381 O O . ARG A 1 174 ? 17.041 1.454 -6.934 1.00 95.62 174 ARG A O 1
ATOM 1388 N N . ARG A 1 175 ? 17.276 3.257 -8.267 1.00 96.44 175 ARG A N 1
ATOM 1389 C CA . ARG A 1 175 ? 16.767 4.236 -7.287 1.00 96.44 175 ARG A CA 1
ATOM 1390 C C . ARG A 1 175 ? 15.301 4.005 -6.941 1.00 96.44 175 ARG A C 1
ATOM 1392 O O . ARG A 1 175 ? 14.907 4.217 -5.803 1.00 96.44 175 ARG A O 1
ATOM 1399 N N . THR A 1 176 ? 14.505 3.577 -7.914 1.00 97.12 176 THR A N 1
ATOM 1400 C CA . THR A 1 176 ? 13.093 3.238 -7.707 1.00 97.12 176 THR A CA 1
ATOM 1401 C C . THR A 1 176 ? 12.971 2.013 -6.808 1.00 97.12 176 THR A C 1
ATOM 1403 O O . THR A 1 176 ? 12.183 2.037 -5.875 1.00 97.12 176 THR A O 1
ATOM 1406 N N . MET A 1 177 ? 13.806 0.985 -6.991 1.00 97.00 177 MET A N 1
ATOM 1407 C CA . MET A 1 177 ? 13.833 -0.168 -6.086 1.00 97.00 177 MET A CA 1
ATOM 1408 C C . MET A 1 177 ? 14.239 0.207 -4.657 1.00 97.00 177 MET A C 1
ATOM 1410 O O . MET A 1 177 ? 13.677 -0.331 -3.705 1.00 97.00 177 MET A O 1
ATOM 1414 N N . ASP A 1 178 ? 15.194 1.127 -4.502 1.00 95.88 178 ASP A N 1
ATOM 1415 C CA . ASP A 1 178 ? 15.572 1.659 -3.187 1.00 95.88 178 ASP A CA 1
ATOM 1416 C C . ASP A 1 178 ? 14.392 2.387 -2.527 1.00 95.88 178 ASP A C 1
ATOM 1418 O O . ASP A 1 178 ? 14.063 2.103 -1.375 1.00 95.88 178 ASP A O 1
ATOM 1422 N N . ALA A 1 179 ? 13.695 3.241 -3.285 1.00 96.38 179 ALA A N 1
ATOM 1423 C CA . ALA A 1 179 ? 12.489 3.917 -2.817 1.00 96.38 179 ALA A CA 1
ATOM 1424 C C . ALA A 1 179 ? 11.380 2.918 -2.457 1.00 96.38 179 ALA A C 1
ATOM 1426 O O . ALA A 1 179 ? 10.756 3.049 -1.411 1.00 96.38 179 ALA A O 1
ATOM 1427 N N . MET A 1 180 ? 11.151 1.877 -3.265 1.00 96.44 180 MET A N 1
ATOM 1428 C CA . MET A 1 180 ? 10.143 0.854 -2.969 1.00 96.44 180 MET A CA 1
ATOM 1429 C C . MET A 1 180 ? 10.451 0.106 -1.670 1.00 96.44 180 MET A C 1
ATOM 1431 O O . MET A 1 180 ? 9.561 -0.106 -0.846 1.00 96.44 180 MET A O 1
ATOM 1435 N N . HIS A 1 181 ? 11.715 -0.267 -1.464 1.00 96.00 181 HIS A N 1
ATOM 1436 C CA . HIS A 1 181 ? 12.163 -0.905 -0.231 1.00 96.00 181 HIS A CA 1
ATOM 1437 C C . HIS A 1 181 ? 11.896 -0.005 0.989 1.00 96.00 181 HIS A C 1
ATOM 1439 O O . HIS A 1 181 ? 11.255 -0.442 1.948 1.00 96.00 181 HIS A O 1
ATOM 1445 N N . GLU A 1 182 ? 12.289 1.269 0.919 1.00 95.38 182 GLU A N 1
ATOM 1446 C CA . GLU A 1 182 ? 12.076 2.262 1.981 1.00 95.38 182 GLU A CA 1
ATOM 1447 C C . GLU A 1 182 ? 10.583 2.525 2.253 1.00 95.38 182 GLU A C 1
ATOM 1449 O O . GLU A 1 182 ? 10.109 2.394 3.384 1.00 95.38 182 GLU A O 1
ATOM 1454 N N . LEU A 1 183 ? 9.807 2.822 1.208 1.00 94.62 183 LEU A N 1
ATOM 1455 C CA . LEU A 1 183 ? 8.382 3.152 1.289 1.00 94.62 183 LEU A CA 1
ATOM 1456 C C . LEU A 1 183 ? 7.517 1.955 1.712 1.00 94.62 183 LEU A C 1
ATOM 1458 O O . LEU A 1 183 ? 6.413 2.145 2.229 1.00 94.62 183 LEU A O 1
ATOM 1462 N N . SER A 1 184 ? 8.012 0.728 1.533 1.00 93.75 184 SER A N 1
ATOM 1463 C CA . SER A 1 184 ? 7.392 -0.489 2.073 1.00 93.75 184 SER A CA 1
ATOM 1464 C C . SER A 1 184 ? 7.695 -0.720 3.561 1.00 93.75 184 SER A C 1
ATOM 1466 O O . SER A 1 184 ? 7.256 -1.724 4.119 1.00 93.75 184 SER A O 1
ATOM 1468 N N . LYS A 1 185 ? 8.446 0.179 4.217 1.00 93.62 185 LYS A N 1
ATOM 1469 C CA . LYS A 1 185 ? 8.989 -0.005 5.575 1.00 93.62 185 LYS A CA 1
ATOM 1470 C C . LYS A 1 185 ? 9.781 -1.317 5.707 1.00 93.62 185 LYS A C 1
ATOM 1472 O O . LYS A 1 185 ? 9.653 -2.021 6.705 1.00 93.62 185 LYS A O 1
ATOM 1477 N N . ASN A 1 186 ? 10.597 -1.639 4.697 1.00 92.25 186 ASN A N 1
ATOM 1478 C CA . ASN A 1 186 ? 11.422 -2.855 4.608 1.00 92.25 186 ASN A CA 1
ATOM 1479 C C . ASN A 1 186 ? 10.635 -4.180 4.533 1.00 92.25 186 ASN A C 1
ATOM 1481 O O . ASN A 1 186 ? 11.183 -5.241 4.822 1.00 92.25 186 ASN A O 1
ATOM 1485 N N . ARG A 1 187 ? 9.352 -4.142 4.148 1.00 93.56 187 ARG A N 1
ATOM 1486 C CA . ARG A 1 187 ? 8.551 -5.358 3.914 1.00 93.56 187 ARG A CA 1
ATOM 1487 C C . ARG A 1 187 ? 8.922 -6.064 2.609 1.00 93.56 187 ARG A C 1
ATOM 1489 O O . ARG A 1 187 ? 8.764 -7.275 2.497 1.00 93.56 187 ARG A O 1
ATOM 1496 N N . LEU A 1 188 ? 9.447 -5.327 1.632 1.00 94.44 188 LEU A N 1
ATOM 1497 C CA . LEU A 1 188 ? 10.102 -5.918 0.469 1.00 94.44 188 LEU A CA 1
ATOM 1498 C C . LEU A 1 188 ? 11.546 -6.283 0.813 1.00 94.44 188 LEU A C 1
ATOM 1500 O O . LEU A 1 188 ? 12.304 -5.438 1.275 1.00 94.44 188 LEU A O 1
ATOM 1504 N N . GLY A 1 189 ? 11.951 -7.517 0.528 1.00 93.94 189 GLY A N 1
ATOM 1505 C CA . GLY A 1 189 ? 13.346 -7.936 0.592 1.00 93.94 189 GLY A CA 1
ATOM 1506 C C . GLY A 1 189 ? 14.109 -7.541 -0.672 1.00 93.94 189 GLY A C 1
ATOM 1507 O O . GLY A 1 189 ? 13.568 -7.601 -1.775 1.00 93.94 189 GLY A O 1
ATOM 1508 N N . LYS A 1 190 ? 15.389 -7.185 -0.534 1.00 93.94 190 LYS A N 1
ATOM 1509 C CA . LYS A 1 190 ? 16.290 -6.917 -1.664 1.00 93.94 190 LYS A CA 1
ATOM 1510 C C . LYS A 1 190 ? 17.350 -8.009 -1.759 1.00 93.94 190 LYS A C 1
ATOM 1512 O O . LYS A 1 190 ? 18.123 -8.206 -0.826 1.00 93.94 190 LYS A O 1
ATOM 1517 N N . THR A 1 191 ? 17.406 -8.706 -2.889 1.00 93.56 191 THR A N 1
ATOM 1518 C CA . THR A 1 191 ? 18.367 -9.790 -3.132 1.00 93.56 191 THR A CA 1
ATOM 1519 C C . THR A 1 191 ? 19.121 -9.593 -4.444 1.00 93.56 191 THR A C 1
ATOM 1521 O O . THR A 1 191 ? 18.722 -8.796 -5.297 1.00 93.56 191 THR A O 1
ATOM 1524 N N . LYS A 1 192 ? 20.241 -10.301 -4.599 1.00 92.62 192 LYS A N 1
ATOM 1525 C CA . LYS A 1 192 ? 20.991 -10.384 -5.853 1.00 92.62 192 LYS A CA 1
ATOM 1526 C C . LYS A 1 192 ? 20.866 -11.792 -6.414 1.00 92.62 192 LYS A C 1
ATOM 1528 O O . LYS A 1 192 ? 21.024 -12.765 -5.681 1.00 92.62 192 LYS A O 1
ATOM 1533 N N . ARG A 1 193 ? 20.608 -11.893 -7.712 1.00 88.50 193 ARG A N 1
ATOM 1534 C CA . ARG A 1 193 ? 20.537 -13.155 -8.442 1.00 88.50 193 ARG A CA 1
ATOM 1535 C C . ARG A 1 193 ? 21.535 -13.138 -9.586 1.00 88.50 193 ARG A C 1
ATOM 1537 O O . ARG A 1 193 ? 21.662 -12.152 -10.303 1.00 88.50 193 ARG A O 1
ATOM 1544 N N . GLN A 1 194 ? 22.208 -14.261 -9.789 1.00 88.12 194 GLN A N 1
ATOM 1545 C CA . GLN A 1 194 ? 23.031 -14.458 -10.969 1.00 88.12 194 GLN A CA 1
ATOM 1546 C C . GLN A 1 194 ? 22.136 -14.699 -12.190 1.00 88.12 194 GLN A C 1
ATOM 1548 O O . GLN A 1 194 ? 21.292 -15.598 -12.177 1.00 88.12 194 GLN A O 1
ATOM 1553 N N . ARG A 1 195 ? 22.327 -13.907 -13.243 1.00 82.81 195 ARG A N 1
ATOM 1554 C CA . ARG A 1 195 ? 21.670 -14.085 -14.539 1.00 82.81 195 ARG A CA 1
ATOM 1555 C C . ARG A 1 195 ? 22.730 -14.272 -15.613 1.00 82.81 195 ARG A C 1
ATOM 1557 O O . ARG A 1 195 ? 23.767 -13.611 -15.578 1.00 82.81 195 ARG A O 1
ATOM 1564 N N . SER A 1 196 ? 22.446 -15.137 -16.577 1.00 82.75 196 SER A N 1
ATOM 1565 C CA . SER A 1 196 ? 23.279 -15.321 -17.761 1.00 82.75 196 SER A CA 1
ATOM 1566 C C . SER A 1 196 ? 22.472 -14.948 -18.999 1.00 82.75 196 SER A C 1
ATOM 1568 O O . SER A 1 196 ? 21.359 -15.438 -19.185 1.00 82.75 196 SER A O 1
ATOM 1570 N N . LYS A 1 197 ? 23.013 -14.053 -19.824 1.00 80.44 197 LYS A N 1
ATOM 1571 C CA . LYS A 1 197 ? 22.422 -13.627 -21.096 1.00 80.44 197 LYS A CA 1
ATOM 1572 C C . LYS A 1 197 ? 23.539 -13.429 -22.113 1.00 80.44 197 LYS A C 1
ATOM 1574 O O . LYS A 1 197 ? 24.551 -12.819 -21.784 1.00 80.44 197 LYS A O 1
ATOM 1579 N N . ASP A 1 198 ? 23.366 -13.965 -23.319 1.00 76.44 198 ASP A N 1
ATOM 1580 C CA . ASP A 1 198 ? 24.324 -13.837 -24.429 1.00 76.44 198 ASP A CA 1
ATOM 1581 C C . ASP A 1 198 ? 25.764 -14.251 -24.051 1.00 76.44 198 ASP A C 1
ATOM 1583 O O . ASP A 1 198 ? 26.741 -13.616 -24.435 1.00 76.44 198 ASP A O 1
ATOM 1587 N N . GLY A 1 199 ? 25.904 -15.297 -23.224 1.00 80.56 199 GLY A N 1
ATOM 1588 C CA . GLY A 1 199 ? 27.200 -15.788 -22.730 1.00 80.56 199 GLY A CA 1
ATOM 1589 C C . GLY A 1 199 ? 27.839 -14.945 -21.617 1.00 80.56 199 GLY A C 1
ATOM 1590 O O . GLY A 1 199 ? 28.864 -15.340 -21.065 1.00 80.56 199 GLY A O 1
ATOM 1591 N N . LEU A 1 200 ? 27.230 -13.820 -21.235 1.00 81.94 200 LEU A N 1
ATOM 1592 C CA . LEU A 1 200 ? 27.678 -12.967 -20.137 1.00 81.94 200 LEU A CA 1
ATOM 1593 C C . LEU A 1 200 ? 26.879 -13.257 -18.871 1.00 81.94 200 LEU A C 1
ATOM 1595 O O . LEU A 1 200 ? 25.654 -13.357 -18.895 1.00 81.94 200 LEU A O 1
ATOM 1599 N N . THR A 1 201 ? 27.584 -13.356 -17.748 1.00 82.44 201 THR A N 1
ATOM 1600 C CA . THR A 1 201 ? 26.979 -13.540 -16.429 1.00 82.44 201 THR A CA 1
ATOM 1601 C C . THR A 1 201 ? 27.059 -12.244 -15.641 1.00 82.44 201 THR A C 1
ATOM 1603 O O . THR A 1 201 ? 28.131 -11.653 -15.522 1.00 82.44 201 THR A O 1
ATOM 1606 N N . TYR A 1 202 ? 25.937 -11.812 -15.076 1.00 85.75 202 TYR A N 1
ATOM 1607 C CA . TYR A 1 202 ? 25.865 -10.618 -14.245 1.00 85.75 202 TYR A CA 1
ATOM 1608 C C . TYR A 1 202 ? 25.002 -10.835 -13.004 1.00 85.75 202 TYR A C 1
ATOM 1610 O O . TYR A 1 202 ? 24.195 -11.760 -12.924 1.00 85.75 202 TYR A O 1
ATOM 1618 N N . GLN A 1 203 ? 25.208 -9.971 -12.011 1.00 89.62 203 GLN A N 1
ATOM 1619 C CA . GLN A 1 203 ? 24.395 -9.920 -10.802 1.00 89.62 203 GLN A CA 1
ATOM 1620 C C . GLN A 1 203 ? 23.236 -8.952 -11.026 1.00 89.62 203 GLN A C 1
ATOM 1622 O O . GLN A 1 203 ? 23.442 -7.755 -11.227 1.00 89.62 203 GLN A O 1
ATOM 1627 N N . GLU A 1 204 ? 22.022 -9.476 -10.989 1.00 91.50 204 GLU A N 1
ATOM 1628 C CA . GLU A 1 204 ? 20.784 -8.724 -11.095 1.00 91.50 204 GLU A CA 1
ATOM 1629 C C . GLU A 1 204 ? 20.202 -8.473 -9.706 1.00 91.50 204 GLU A C 1
ATOM 1631 O O . GLU A 1 204 ? 20.124 -9.375 -8.875 1.00 91.50 204 GLU A O 1
ATOM 1636 N N . THR A 1 205 ? 19.808 -7.229 -9.443 1.00 95.00 205 THR A N 1
ATOM 1637 C CA . THR A 1 205 ? 19.071 -6.899 -8.221 1.00 95.00 205 THR A CA 1
ATOM 1638 C C . THR A 1 205 ? 17.603 -7.256 -8.408 1.00 95.00 205 THR A C 1
ATOM 1640 O O . THR A 1 205 ? 17.021 -6.936 -9.442 1.00 95.00 205 THR A O 1
ATOM 1643 N N . ARG A 1 206 ? 17.014 -7.873 -7.386 1.00 95.38 206 ARG A N 1
ATOM 1644 C CA . ARG A 1 206 ? 15.613 -8.279 -7.345 1.00 95.38 206 ARG A CA 1
ATOM 1645 C C . ARG A 1 206 ? 14.969 -7.801 -6.048 1.00 95.38 206 ARG A C 1
ATOM 1647 O O . ARG A 1 206 ? 15.551 -7.973 -4.973 1.00 95.38 206 ARG A O 1
ATOM 1654 N N . LEU A 1 207 ? 13.770 -7.239 -6.154 1.00 96.31 207 LEU A N 1
ATOM 1655 C CA . LEU A 1 207 ? 12.875 -7.034 -5.018 1.00 96.31 207 LEU A CA 1
ATOM 1656 C C . LEU A 1 207 ? 11.956 -8.242 -4.864 1.00 96.31 207 LEU A C 1
ATOM 1658 O O . LEU A 1 207 ? 11.472 -8.790 -5.850 1.00 96.31 207 LEU A O 1
ATOM 1662 N N . VAL A 1 208 ? 11.741 -8.665 -3.625 1.00 95.31 208 VAL A N 1
ATOM 1663 C CA . VAL A 1 208 ? 11.024 -9.892 -3.281 1.00 95.31 208 VAL A CA 1
ATOM 1664 C C . VAL A 1 208 ? 9.989 -9.576 -2.213 1.00 95.31 208 VAL A C 1
ATOM 1666 O O . VAL A 1 208 ? 10.330 -9.059 -1.151 1.00 95.31 208 VAL A O 1
ATOM 1669 N N . LEU A 1 209 ? 8.737 -9.934 -2.474 1.00 94.06 209 LEU A N 1
ATOM 1670 C CA . LEU A 1 209 ? 7.692 -10.019 -1.466 1.00 94.06 209 LEU A CA 1
ATOM 1671 C C . LEU A 1 209 ? 7.564 -11.481 -1.042 1.00 94.06 209 LEU A C 1
ATOM 1673 O O . LEU A 1 209 ? 7.236 -12.343 -1.861 1.00 94.06 209 LEU A O 1
ATOM 1677 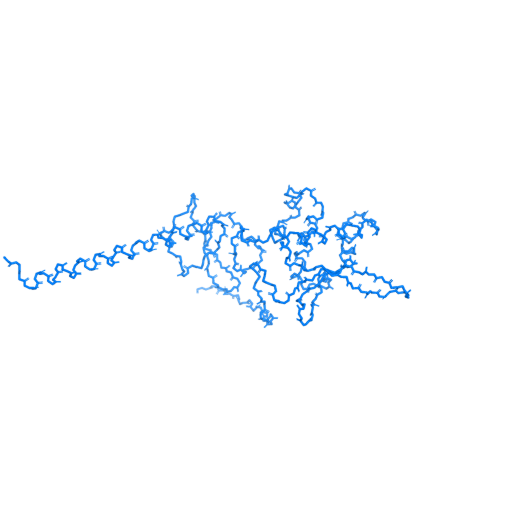N N . LYS A 1 210 ? 7.858 -11.773 0.224 1.00 92.88 210 LYS A N 1
ATOM 1678 C CA . LYS A 1 210 ? 7.717 -13.130 0.756 1.00 92.88 210 LYS A CA 1
ATOM 1679 C C . LYS A 1 210 ? 6.258 -13.463 1.067 1.00 92.88 210 LYS A C 1
ATOM 1681 O O . LYS A 1 210 ? 5.446 -12.572 1.304 1.00 92.88 210 LYS A O 1
ATOM 1686 N N . ALA A 1 211 ? 5.943 -14.753 1.070 1.00 88.88 211 ALA A N 1
ATOM 1687 C CA . ALA A 1 211 ? 4.604 -15.269 1.331 1.00 88.88 211 ALA A CA 1
ATOM 1688 C C . ALA A 1 211 ? 4.116 -15.006 2.764 1.00 88.88 211 ALA A C 1
ATOM 1690 O O . ALA A 1 211 ? 2.922 -14.798 2.954 1.00 88.88 211 ALA A O 1
ATOM 1691 N N . ASP A 1 212 ? 5.019 -14.954 3.741 1.00 87.69 212 ASP A N 1
ATOM 1692 C CA . ASP A 1 212 ? 4.736 -14.732 5.165 1.00 87.69 212 ASP A CA 1
ATOM 1693 C C . ASP A 1 212 ? 4.692 -13.248 5.568 1.00 87.69 212 ASP A C 1
ATOM 1695 O O . ASP A 1 212 ? 4.285 -12.914 6.680 1.00 87.69 212 ASP A O 1
ATOM 1699 N N . VAL A 1 213 ? 5.093 -12.338 4.675 1.00 90.25 213 VAL A N 1
ATOM 1700 C CA . VAL A 1 213 ? 5.069 -10.902 4.956 1.00 90.25 213 VAL A CA 1
ATOM 1701 C C . VAL A 1 213 ? 3.644 -10.374 4.827 1.00 90.25 213 VAL A C 1
ATOM 1703 O O . VAL A 1 213 ? 3.040 -10.378 3.748 1.00 90.25 213 VAL A O 1
ATOM 1706 N N . GLU A 1 214 ? 3.120 -9.876 5.942 1.00 85.00 214 GLU A N 1
ATOM 1707 C CA . GLU A 1 214 ? 1.836 -9.190 5.994 1.00 85.00 214 GLU A CA 1
ATOM 1708 C C . GLU A 1 214 ? 1.942 -7.780 5.394 1.00 85.00 214 GLU A C 1
ATOM 1710 O O . GLU A 1 214 ? 2.817 -6.977 5.755 1.00 85.00 214 GLU A O 1
ATOM 1715 N N . ILE A 1 215 ? 1.017 -7.470 4.487 1.00 84.12 215 ILE A N 1
ATOM 1716 C CA . ILE A 1 215 ? 0.837 -6.141 3.909 1.00 84.12 215 ILE A CA 1
ATOM 1717 C C . ILE A 1 215 ? -0.503 -5.588 4.420 1.00 84.12 215 ILE A C 1
ATOM 1719 O O . ILE A 1 215 ? -1.537 -6.203 4.164 1.00 84.12 215 ILE A O 1
ATOM 1723 N N . PRO A 1 216 ? -0.519 -4.439 5.125 1.00 78.31 216 PRO A N 1
ATOM 1724 C CA . PRO A 1 216 ? -1.753 -3.866 5.658 1.00 78.31 216 PRO A CA 1
ATOM 1725 C C . PRO A 1 216 ? -2.798 -3.647 4.564 1.00 78.31 216 PRO A C 1
ATOM 1727 O O . PRO A 1 216 ? -2.500 -3.033 3.542 1.00 78.31 216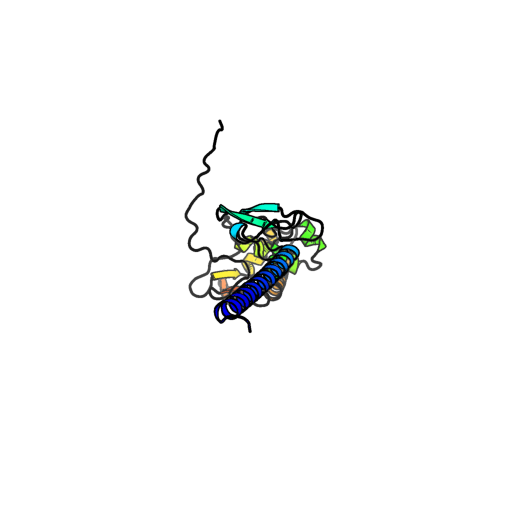 PRO A O 1
ATOM 1730 N N . GLY A 1 217 ? -4.016 -4.139 4.769 1.00 66.88 217 GLY A N 1
ATOM 1731 C CA . GLY A 1 217 ? -5.107 -4.009 3.801 1.00 66.88 217 GLY A CA 1
ATOM 1732 C C . GLY A 1 217 ? -4.997 -4.833 2.529 1.00 66.88 217 GLY A C 1
ATOM 1733 O O . GLY A 1 217 ? -5.816 -4.663 1.631 1.00 66.88 217 GLY A O 1
ATOM 1734 N N . GLU A 1 218 ? -4.037 -5.749 2.449 1.00 69.50 218 GLU A N 1
ATOM 1735 C CA . GLU A 1 218 ? -4.026 -6.791 1.428 1.00 69.50 218 GLU A CA 1
ATOM 1736 C C . GLU A 1 218 ? -4.876 -7.968 1.928 1.00 69.50 218 GLU A C 1
ATOM 1738 O O . GLU A 1 218 ? -4.525 -8.621 2.911 1.00 69.50 218 GLU A O 1
ATOM 1743 N N . ARG A 1 219 ? -6.007 -8.252 1.268 1.00 52.66 219 ARG A N 1
ATOM 1744 C CA . ARG A 1 219 ? -6.657 -9.560 1.417 1.00 52.66 219 ARG A CA 1
ATOM 1745 C C . ARG A 1 219 ? -5.833 -10.545 0.595 1.00 52.66 219 ARG A C 1
ATOM 1747 O O . ARG A 1 219 ? -5.701 -10.362 -0.612 1.00 52.66 219 ARG A O 1
ATOM 1754 N N . LEU A 1 220 ? -5.270 -11.566 1.239 1.00 51.16 220 LEU A N 1
ATOM 1755 C CA . LEU A 1 220 ? -4.719 -12.711 0.516 1.00 51.16 220 LEU A CA 1
ATOM 1756 C C . LEU A 1 220 ? -5.880 -13.315 -0.279 1.00 51.16 220 LEU A C 1
ATOM 1758 O O . LEU A 1 220 ? -6.841 -13.801 0.314 1.00 51.16 220 LEU A O 1
ATOM 1762 N N . SER A 1 221 ? -5.848 -13.197 -1.603 1.00 42.97 221 SER A N 1
ATOM 1763 C CA . SER A 1 221 ? -6.865 -13.792 -2.459 1.00 42.97 221 SER A CA 1
ATOM 1764 C C . SER A 1 221 ? -6.732 -15.312 -2.386 1.00 42.97 221 SER A C 1
ATOM 1766 O O . SER A 1 221 ? -5.913 -15.928 -3.064 1.00 42.97 221 SER A O 1
ATOM 1768 N N . GLU A 1 222 ? -7.545 -15.947 -1.549 1.00 37.06 222 GLU A N 1
ATOM 1769 C CA . GLU A 1 222 ? -7.831 -17.368 -1.701 1.00 37.06 222 GLU A CA 1
ATOM 1770 C C . GLU A 1 222 ? -8.692 -17.530 -2.965 1.00 37.06 222 GLU A C 1
ATOM 1772 O O . GLU A 1 222 ? -9.910 -17.423 -2.929 1.00 37.06 222 GLU A O 1
ATOM 1777 N N . ASN A 1 223 ? -8.025 -17.757 -4.101 1.00 34.12 223 ASN A N 1
ATOM 1778 C CA . ASN A 1 223 ? -8.579 -18.269 -5.361 1.00 34.12 223 ASN A CA 1
ATOM 1779 C C . ASN A 1 223 ? -9.668 -17.409 -6.038 1.00 34.12 223 ASN A C 1
ATOM 1781 O O . ASN A 1 223 ? -10.864 -17.678 -5.936 1.00 34.12 223 ASN A O 1
ATOM 1785 N N . ALA A 1 224 ? -9.244 -16.440 -6.853 1.00 35.59 224 ALA A N 1
ATOM 1786 C CA . ALA A 1 224 ? -10.109 -15.796 -7.840 1.00 35.59 224 ALA A CA 1
ATOM 1787 C C . ALA A 1 224 ? -10.393 -16.756 -9.016 1.00 35.59 224 ALA A C 1
ATOM 1789 O O . ALA A 1 224 ? -9.638 -16.811 -9.980 1.00 35.59 224 ALA A O 1
ATOM 1790 N N . ASN A 1 225 ? -11.474 -17.530 -8.917 1.00 30.69 225 ASN A N 1
ATOM 1791 C CA . ASN A 1 225 ? -12.156 -18.160 -10.050 1.00 30.69 225 ASN A CA 1
ATOM 1792 C C . ASN A 1 225 ? -13.662 -18.026 -9.813 1.00 30.69 225 ASN A C 1
ATOM 1794 O O . ASN A 1 225 ? -14.276 -18.856 -9.146 1.00 30.69 225 ASN A O 1
ATOM 1798 N N . GLY A 1 226 ? -14.248 -16.958 -10.339 1.00 29.86 226 GLY A N 1
ATOM 1799 C CA . GLY A 1 226 ? -15.682 -16.715 -10.269 1.00 29.86 226 GLY A CA 1
ATOM 1800 C C . GLY A 1 226 ? -16.013 -15.390 -10.928 1.00 29.86 226 GLY A C 1
ATOM 1801 O O . GLY A 1 226 ? -16.082 -14.373 -10.247 1.00 29.86 226 GLY A O 1
ATOM 1802 N N . ASP A 1 227 ? -16.162 -15.407 -12.253 1.00 28.58 227 ASP A N 1
ATOM 1803 C CA . ASP A 1 227 ? -16.674 -14.267 -13.016 1.00 28.58 227 ASP A CA 1
ATOM 1804 C C . ASP A 1 227 ? -18.043 -13.835 -12.455 1.00 28.58 227 ASP A C 1
ATOM 1806 O O . ASP A 1 227 ? -18.937 -14.681 -12.309 1.00 28.58 227 ASP A O 1
ATOM 1810 N N . PRO A 1 228 ? -18.253 -12.544 -12.144 1.00 34.56 228 PRO A N 1
ATOM 1811 C CA . PRO A 1 228 ? -19.547 -12.066 -11.693 1.00 34.56 228 PRO A CA 1
ATOM 1812 C C . PRO A 1 228 ? -20.538 -12.058 -12.861 1.00 34.56 228 PRO A C 1
ATOM 1814 O O . PRO A 1 228 ? -20.337 -11.407 -13.886 1.00 34.56 228 PRO A O 1
ATOM 1817 N N . THR A 1 229 ? -21.642 -12.783 -12.687 1.00 29.52 229 THR A N 1
ATOM 1818 C CA . THR A 1 229 ? -22.804 -12.710 -13.578 1.00 29.52 229 THR A CA 1
ATOM 1819 C C . THR A 1 229 ? -23.611 -11.467 -13.210 1.00 29.52 229 THR A C 1
ATOM 1821 O O . THR A 1 229 ? -24.097 -11.352 -12.087 1.00 29.52 229 THR A O 1
ATOM 1824 N N . THR A 1 230 ? -23.743 -10.525 -14.139 1.00 33.12 230 THR A N 1
ATOM 1825 C CA . THR A 1 230 ? -24.658 -9.387 -14.025 1.00 33.12 230 THR A CA 1
ATOM 1826 C C . THR A 1 230 ? -26.065 -9.839 -14.393 1.00 33.12 230 THR A C 1
ATOM 1828 O O . THR A 1 230 ? -26.329 -10.139 -15.556 1.00 33.12 230 THR A O 1
ATOM 1831 N N . ASP A 1 231 ? -26.980 -9.874 -13.423 1.00 29.98 231 ASP A N 1
ATOM 1832 C CA . ASP A 1 231 ? -28.405 -10.004 -13.724 1.00 29.98 231 ASP A CA 1
ATOM 1833 C C . ASP A 1 231 ? -29.064 -8.621 -13.723 1.00 29.98 231 ASP A C 1
ATOM 1835 O O . ASP A 1 231 ? -28.884 -7.812 -12.809 1.00 29.98 231 ASP A O 1
ATOM 1839 N N . THR A 1 232 ? -29.772 -8.325 -14.809 1.00 33.19 232 THR A N 1
ATOM 1840 C CA . THR A 1 232 ? -30.395 -7.023 -15.063 1.00 33.19 232 THR A CA 1
ATOM 1841 C C . THR A 1 232 ? -31.815 -7.071 -14.517 1.00 33.19 232 THR A C 1
ATOM 1843 O O . THR A 1 232 ? -32.694 -7.663 -15.138 1.00 33.19 232 THR A O 1
ATOM 1846 N N . ALA A 1 233 ? -32.069 -6.449 -13.366 1.00 33.72 233 ALA A N 1
ATOM 1847 C CA . ALA A 1 233 ? -33.428 -6.330 -12.846 1.00 33.72 233 ALA A CA 1
ATOM 1848 C C . ALA A 1 233 ? -34.183 -5.211 -13.586 1.00 33.72 233 ALA A C 1
ATOM 1850 O O . ALA A 1 233 ? -33.958 -4.023 -13.348 1.00 33.72 233 ALA A O 1
ATOM 1851 N N . ALA A 1 234 ? -35.078 -5.606 -14.494 1.00 29.64 234 ALA A N 1
ATOM 1852 C CA . ALA A 1 234 ? -36.169 -4.766 -14.975 1.00 29.64 234 ALA A CA 1
ATOM 1853 C C . ALA A 1 234 ? -37.246 -4.670 -13.882 1.00 29.64 234 ALA A C 1
ATOM 1855 O O . ALA A 1 234 ? -37.599 -5.677 -13.269 1.00 29.64 234 ALA A O 1
ATOM 1856 N N . GLY A 1 235 ? -37.722 -3.454 -13.622 1.00 33.78 235 GLY A N 1
ATOM 1857 C CA . GLY A 1 235 ? -38.751 -3.181 -12.624 1.00 33.78 235 GLY A CA 1
ATOM 1858 C C . GLY A 1 235 ? -40.167 -3.511 -13.093 1.00 33.78 235 GLY A C 1
ATOM 1859 O O . GLY A 1 235 ? -40.469 -3.389 -14.277 1.00 33.78 235 GLY A O 1
ATOM 1860 N N . GLU A 1 236 ? -41.006 -3.889 -12.130 1.00 31.33 236 GLU A N 1
ATOM 1861 C CA . GLU A 1 236 ? -42.273 -3.239 -11.748 1.00 31.33 236 GLU A CA 1
ATOM 1862 C C . GLU A 1 236 ? -42.663 -3.685 -10.330 1.00 31.33 236 GLU A C 1
ATOM 1864 O O . GLU A 1 236 ? -42.434 -4.871 -9.995 1.00 31.33 236 GLU A O 1
#

Foldseek 3Di:
DDDPVRVVVVVVVVVVVVVVVVVVVVVVVLLVVVQVQLVLWFWAFPVSDDQVRRDHPPFRWDWDAAPVRTITTHGPPSPQLQPPRHDGRGRLVQAFLLCSLLSDDLVVNVVPDPDPLSNLSSVLVVLCPDPDPLRQWDADDDFFGIKHWLQSQLVVCPVVDPPQDSVRSSVSSVSSVVSNCVSQVNQWDWDWDWDDDPNDIDTIIMTTHTPPRDGPSDDPDPDPDDDDDDDDDDDD

pLDDT: mean 78.82, std 17.59, range [28.58, 97.12]

Secondary structure (DSSP, 8-state):
---HHHHHHHHHHHHHHHHHHHHHHHHHHHHHHHHHHHTTT--EEGGG--TTT---TT-PPEEEE-TTS-EEEE-TT---TT-STT-----GGGS-HHHHHTTS-HHHHHHH-S-HHHHHHHHHHHTTS--SSS-SSEE--TTEEEEEEHHHHHHHHHHHSTT--HHHHHHHHHHHHHHHHHHTTT-SEEEEEEEEETTEEEEEEEEEEETT---TT----S----PPP-------